Protein AF-K0R778-F1 (afdb_monomer)

InterPro domains:
  IPR005046 Protein of unknown function DUF285 [PF03382] (1-60)
  IPR005046 Protein of unknown function DUF285 [PF03382] (110-206)

Solvent-accessible surface area (backbone atoms only — not comparable to full-atom values): 11993 Å² total; per-residue (Å²): 123,83,31,88,40,51,66,45,88,78,87,91,73,90,88,88,77,72,82,92,62,44,55,26,33,31,24,55,19,75,65,69,97,59,91,39,62,64,74,44,67,88,52,55,59,71,54,49,40,36,18,47,37,75,28,62,55,83,49,70,84,68,70,49,90,82,80,49,32,38,45,48,98,58,74,59,74,77,44,65,41,70,36,72,43,58,70,59,45,24,50,50,51,26,49,28,52,74,34,42,48,89,82,25,98,66,40,53,49,30,65,59,28,34,37,61,78,24,60,34,40,40,55,67,31,36,56,43,52,36,43,34,67,61,32,69,64,29,41,71,39,58,72,59,56,65,43,54,30,74,49,23,36,29,36,27,22,25,33,25,49,17,32,47,28,57,52,70,63,72,57,50,29,73,58,21,37,39,50,59,59,27,57,44,62,21,75,51,51,80,56,79,81,81,68,52,59,90,52,36,76,66,63,88,68,57,72,78,70,78,73,83,125

Structure (mmCIF, N/CA/C/O backbone):
data_AF-K0R778-F1
#
_entry.id   AF-K0R778-F1
#
loop_
_atom_site.group_PDB
_atom_site.id
_atom_site.type_symbol
_atom_site.label_atom_id
_atom_site.label_alt_id
_atom_site.label_comp_id
_atom_site.label_asym_id
_atom_site.label_entity_id
_atom_site.label_seq_id
_atom_site.pdbx_PDB_ins_code
_atom_site.Cartn_x
_atom_site.Cartn_y
_atom_site.Cartn_z
_atom_site.occupancy
_atom_site.B_iso_or_equiv
_atom_site.auth_seq_id
_atom_site.auth_comp_id
_atom_site.auth_asym_id
_atom_site.auth_atom_id
_atom_site.pdbx_PDB_model_num
ATOM 1 N N . MET A 1 1 ? 37.722 -7.465 -10.573 1.00 46.19 1 MET A N 1
ATOM 2 C CA . MET A 1 1 ? 36.741 -8.487 -10.160 1.00 46.19 1 MET A CA 1
ATOM 3 C C . MET A 1 1 ? 35.905 -8.717 -11.396 1.00 46.19 1 MET A C 1
ATOM 5 O O . MET A 1 1 ? 35.098 -7.867 -11.734 1.00 46.19 1 MET A O 1
ATOM 9 N N . GLU A 1 2 ? 36.288 -9.720 -12.174 1.00 49.06 2 GLU A N 1
ATOM 10 C CA . GLU A 1 2 ? 35.789 -9.953 -13.530 1.00 49.06 2 GLU A CA 1
ATOM 11 C C . GLU A 1 2 ? 34.617 -10.931 -13.426 1.00 49.06 2 GLU A C 1
ATOM 13 O O . GLU A 1 2 ? 34.784 -12.019 -12.888 1.00 49.06 2 GLU A O 1
ATOM 18 N N . ALA A 1 3 ? 33.430 -10.494 -13.852 1.00 55.12 3 ALA A N 1
ATOM 19 C CA . ALA A 1 3 ? 32.187 -11.265 -13.905 1.00 55.12 3 ALA A CA 1
ATOM 20 C C . ALA A 1 3 ? 31.686 -11.844 -12.561 1.00 55.12 3 ALA A C 1
ATOM 22 O O . ALA A 1 3 ? 31.816 -13.032 -12.279 1.00 55.12 3 ALA A O 1
ATOM 23 N N . MET A 1 4 ? 31.016 -11.013 -11.747 1.00 58.12 4 MET A N 1
ATOM 24 C CA . MET A 1 4 ? 30.333 -11.479 -10.523 1.00 58.12 4 MET A CA 1
ATOM 25 C C . MET A 1 4 ? 29.262 -12.557 -10.788 1.00 58.12 4 MET A C 1
ATOM 27 O O . MET A 1 4 ? 28.999 -13.361 -9.899 1.00 58.12 4 MET A O 1
ATOM 31 N N . PHE A 1 5 ? 28.676 -12.595 -11.991 1.00 60.16 5 PHE A N 1
ATOM 32 C CA . PHE A 1 5 ? 27.695 -13.604 -12.413 1.00 60.16 5 PHE A CA 1
ATOM 33 C C . PHE A 1 5 ? 28.047 -14.258 -13.761 1.00 60.16 5 PHE A C 1
ATOM 35 O O . PHE A 1 5 ? 27.152 -14.702 -14.481 1.00 60.16 5 PHE A O 1
ATOM 42 N N . GLY A 1 6 ? 29.335 -14.318 -14.122 1.00 51.12 6 GLY A N 1
ATOM 43 C CA . GLY A 1 6 ? 29.769 -14.952 -15.372 1.00 51.12 6 GLY A CA 1
ATOM 44 C C . GLY A 1 6 ? 29.310 -16.410 -15.457 1.00 51.12 6 GLY A C 1
ATOM 45 O O . GLY A 1 6 ? 29.632 -17.206 -14.576 1.00 51.12 6 GLY A O 1
ATOM 46 N N . GLY A 1 7 ? 28.526 -16.749 -16.485 1.00 51.41 7 GLY A N 1
ATOM 47 C CA . GLY A 1 7 ? 28.000 -18.104 -16.703 1.00 51.41 7 GLY A CA 1
ATOM 48 C C . GLY A 1 7 ? 26.830 -18.536 -15.801 1.00 51.41 7 GLY A C 1
ATOM 49 O O . GLY A 1 7 ? 26.497 -19.722 -15.768 1.00 51.41 7 GLY A O 1
ATOM 50 N N . ALA A 1 8 ? 26.192 -17.624 -15.058 1.00 55.78 8 ALA A N 1
ATOM 51 C CA . ALA A 1 8 ? 25.039 -17.968 -14.221 1.00 55.78 8 ALA A CA 1
ATOM 52 C C . ALA A 1 8 ? 23.805 -18.345 -15.069 1.00 55.78 8 ALA A C 1
ATOM 54 O O . ALA A 1 8 ? 23.371 -17.584 -15.930 1.00 55.78 8 ALA A O 1
ATOM 55 N N . THR A 1 9 ? 23.210 -19.511 -14.799 1.00 47.72 9 THR A N 1
ATOM 56 C CA . THR A 1 9 ? 22.047 -20.042 -15.539 1.00 47.72 9 THR A CA 1
ATOM 57 C C . THR A 1 9 ? 20.690 -19.658 -14.936 1.00 47.72 9 THR A C 1
ATOM 59 O O .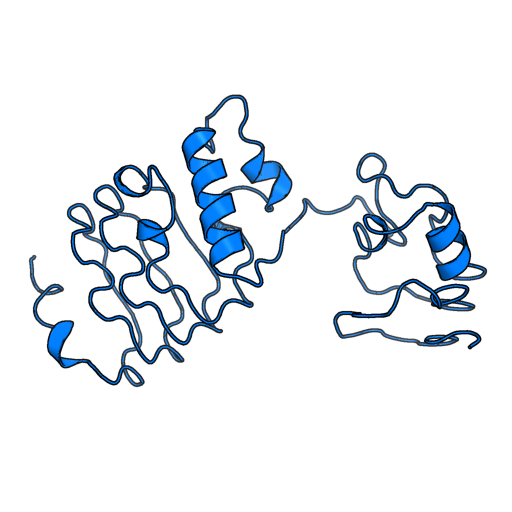 THR A 1 9 ? 19.661 -19.843 -15.584 1.00 47.72 9 THR A O 1
ATOM 62 N N . ALA A 1 10 ? 20.661 -19.122 -13.709 1.00 46.12 10 ALA A N 1
ATOM 63 C CA . ALA A 1 10 ? 19.457 -18.603 -13.061 1.00 46.12 10 ALA A CA 1
ATOM 64 C C . ALA A 1 10 ? 19.798 -17.590 -11.956 1.00 46.12 10 ALA A C 1
ATOM 66 O O . ALA A 1 10 ? 20.798 -17.728 -11.253 1.00 46.12 10 ALA A O 1
ATOM 67 N N . PHE A 1 11 ? 18.922 -16.601 -11.777 1.00 54.66 11 PHE A N 1
ATOM 68 C CA . PHE A 1 11 ? 19.013 -15.570 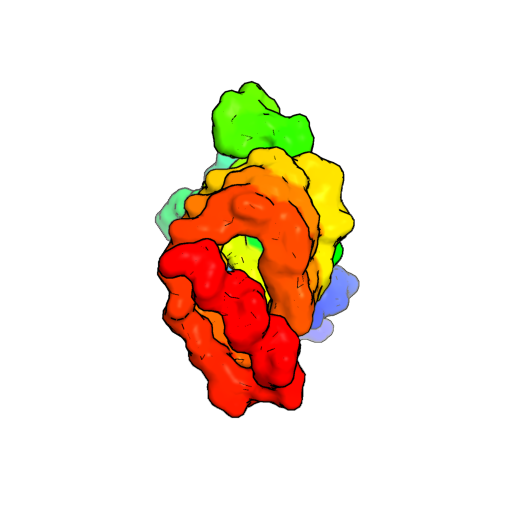-10.747 1.00 54.66 11 PHE A CA 1
ATOM 69 C C . PHE A 1 11 ? 17.690 -15.527 -9.964 1.00 54.66 11 PHE A C 1
ATOM 71 O O . PHE A 1 11 ? 16.629 -15.605 -10.584 1.00 54.66 11 PHE A O 1
ATOM 78 N N . ASN A 1 12 ? 17.713 -15.482 -8.625 1.00 50.50 12 ASN A N 1
ATOM 79 C CA . ASN A 1 12 ? 16.501 -15.673 -7.806 1.00 50.50 12 ASN A CA 1
ATOM 80 C C . ASN A 1 12 ? 16.381 -14.785 -6.547 1.00 50.50 12 ASN A C 1
ATOM 82 O O . ASN A 1 12 ? 15.528 -15.077 -5.711 1.00 50.50 12 ASN A O 1
ATOM 86 N N . GLN A 1 13 ? 17.165 -13.705 -6.393 1.00 39.91 13 GLN A N 1
ATOM 87 C CA . GLN A 1 13 ? 17.062 -12.785 -5.236 1.00 39.91 13 GLN A CA 1
ATOM 88 C C . GLN A 1 13 ? 17.362 -11.316 -5.595 1.00 39.91 13 GLN A C 1
ATOM 90 O O . GLN A 1 13 ? 17.997 -11.081 -6.603 1.00 39.91 13 GLN A O 1
ATOM 95 N N . PRO A 1 14 ? 16.953 -10.294 -4.818 1.00 43.81 14 PRO A N 1
ATOM 96 C CA . PRO A 1 14 ? 17.284 -8.891 -5.111 1.00 43.81 14 PRO A CA 1
ATOM 97 C C . PRO A 1 14 ? 18.791 -8.586 -4.989 1.00 43.81 14 PRO A C 1
ATOM 99 O O . PRO A 1 14 ? 19.430 -9.007 -4.026 1.00 43.81 14 PRO A O 1
ATOM 102 N N . ILE A 1 15 ? 19.357 -7.806 -5.919 1.00 54.25 15 ILE A N 1
ATOM 103 C CA . ILE A 1 15 ? 20.774 -7.391 -5.906 1.00 54.25 15 ILE A CA 1
ATOM 104 C C . ILE A 1 15 ? 20.929 -6.049 -5.183 1.00 54.25 15 ILE A C 1
ATOM 106 O O . ILE A 1 15 ? 20.436 -5.033 -5.659 1.00 54.25 15 ILE A O 1
ATOM 110 N N . SER A 1 16 ? 21.678 -6.021 -4.079 1.00 46.88 16 SER A N 1
ATOM 111 C CA . SER A 1 16 ? 22.183 -4.788 -3.453 1.00 46.88 16 SER A CA 1
ATOM 112 C C . SER A 1 16 ? 23.707 -4.786 -3.553 1.00 46.88 16 SER A C 1
ATOM 114 O O . SER A 1 16 ? 24.366 -5.479 -2.779 1.00 46.88 16 SER A O 1
ATOM 116 N N . ILE A 1 17 ? 24.281 -4.067 -4.525 1.00 57.00 17 ILE A N 1
ATOM 117 C CA . ILE A 1 17 ? 25.731 -4.072 -4.796 1.00 57.00 17 ILE A CA 1
ATOM 118 C C . ILE A 1 17 ? 26.265 -2.640 -4.987 1.00 57.00 17 ILE A C 1
ATOM 120 O O . ILE A 1 17 ? 25.568 -1.759 -5.479 1.00 57.00 17 ILE A O 1
ATOM 124 N N . ASP A 1 18 ? 27.519 -2.433 -4.573 1.00 50.41 18 ASP A N 1
ATOM 125 C CA . ASP A 1 18 ? 28.335 -1.219 -4.719 1.00 50.41 18 ASP A CA 1
ATOM 126 C C . ASP A 1 18 ? 28.611 -0.872 -6.199 1.00 50.41 18 ASP A C 1
ATOM 128 O O . ASP A 1 18 ? 29.160 -1.673 -6.964 1.00 50.41 18 ASP A O 1
ATOM 132 N N . THR A 1 19 ? 28.240 0.344 -6.604 1.00 52.91 19 THR A N 1
ATOM 133 C CA . THR A 1 19 ? 28.202 0.814 -7.998 1.00 52.91 19 THR A CA 1
ATOM 134 C C . THR A 1 19 ? 29.575 1.023 -8.641 1.00 52.91 19 THR A C 1
ATOM 136 O O . THR A 1 19 ? 29.665 1.153 -9.863 1.00 52.91 19 THR A O 1
ATOM 139 N N . ALA A 1 20 ? 30.661 1.038 -7.861 1.00 52.38 20 ALA A N 1
ATOM 140 C CA . ALA A 1 20 ? 32.018 1.276 -8.366 1.00 52.38 20 ALA A CA 1
ATOM 141 C C . ALA A 1 20 ? 32.665 0.053 -9.054 1.00 52.38 20 ALA A C 1
ATOM 143 O O . ALA A 1 20 ? 33.735 0.181 -9.653 1.00 52.38 20 ALA A O 1
ATOM 144 N N . LYS A 1 21 ? 32.053 -1.139 -8.972 1.00 58.44 21 LYS A N 1
ATOM 145 C CA . LYS A 1 21 ? 32.652 -2.419 -9.419 1.00 58.44 21 LYS A CA 1
ATOM 146 C C . LYS A 1 21 ? 31.794 -3.221 -10.408 1.00 58.44 21 LYS A C 1
ATOM 148 O O . LYS A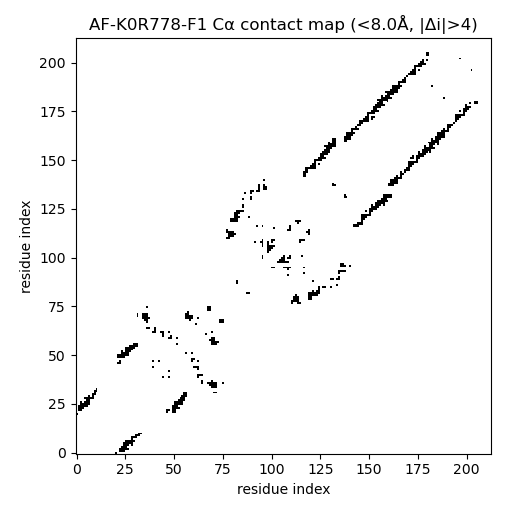 1 21 ? 32.063 -4.395 -10.626 1.00 58.44 21 LYS A O 1
ATOM 153 N N . MET A 1 22 ? 30.780 -2.604 -11.011 1.00 64.00 22 MET A N 1
ATOM 154 C CA . MET A 1 22 ? 29.742 -3.310 -11.779 1.00 64.00 22 MET A CA 1
ATOM 155 C C . MET A 1 22 ? 30.063 -3.560 -13.266 1.00 64.00 22 MET A C 1
ATOM 157 O O . MET A 1 22 ? 29.233 -4.105 -13.989 1.00 64.00 22 MET A O 1
ATOM 161 N N . SER A 1 23 ? 31.244 -3.184 -13.762 1.00 70.56 23 SER A N 1
ATOM 162 C CA . SER A 1 23 ? 31.635 -3.521 -15.138 1.00 70.56 23 SER A CA 1
ATOM 163 C C . SER A 1 23 ? 31.645 -5.043 -15.340 1.00 70.56 23 SER A C 1
ATOM 165 O O . SER A 1 23 ? 32.182 -5.768 -14.504 1.00 70.56 23 SER A O 1
ATOM 167 N N . TYR A 1 24 ? 31.093 -5.520 -16.460 1.00 72.12 24 TYR A N 1
ATOM 168 C CA . TYR A 1 24 ? 31.044 -6.936 -16.857 1.00 72.12 24 TYR A CA 1
ATOM 169 C C . TYR A 1 24 ? 30.238 -7.850 -15.920 1.00 72.12 24 TYR A C 1
ATOM 171 O O . TYR A 1 24 ? 30.474 -9.054 -15.867 1.00 72.12 24 TYR A O 1
ATOM 179 N N . MET A 1 25 ? 29.287 -7.291 -15.169 1.00 74.50 25 MET A N 1
ATOM 180 C CA . MET A 1 25 ? 28.463 -8.014 -14.195 1.00 74.50 25 MET A CA 1
ATOM 181 C C . MET A 1 25 ? 27.785 -9.278 -14.755 1.00 74.50 25 MET A C 1
ATOM 183 O O . MET A 1 25 ? 27.773 -10.297 -14.066 1.00 74.50 25 MET A O 1
ATOM 187 N N . PHE A 1 26 ? 27.288 -9.223 -15.993 1.00 74.31 26 PHE A N 1
ATOM 188 C CA . PHE A 1 26 ? 26.567 -10.296 -16.692 1.00 74.31 26 PHE A CA 1
ATOM 189 C C . PHE A 1 26 ? 27.312 -10.804 -17.935 1.00 74.31 26 PHE A C 1
ATOM 191 O O . PHE A 1 26 ? 26.687 -11.240 -18.901 1.00 74.31 26 PHE A O 1
ATOM 198 N N . TYR A 1 27 ? 28.640 -10.698 -17.943 1.00 75.19 27 TYR A N 1
ATOM 199 C CA . TYR A 1 27 ? 29.467 -11.177 -19.048 1.00 75.19 27 TYR A CA 1
ATOM 200 C C . TYR A 1 27 ? 29.181 -12.656 -19.356 1.00 75.19 27 TYR A C 1
ATOM 202 O O . TYR A 1 27 ? 29.146 -13.472 -18.434 1.00 75.19 27 TYR A O 1
ATOM 210 N N . ASP A 1 28 ? 28.945 -12.985 -20.630 1.00 73.31 28 ASP A N 1
ATOM 211 C CA . ASP A 1 28 ? 28.632 -14.341 -21.120 1.00 73.31 28 ASP A CA 1
ATOM 212 C C . ASP A 1 28 ? 27.333 -14.964 -20.553 1.00 73.31 28 ASP A C 1
ATOM 214 O O . ASP A 1 28 ? 27.088 -16.168 -20.643 1.00 73.31 28 ASP A O 1
ATOM 218 N N . ALA A 1 29 ? 26.450 -14.158 -19.951 1.00 73.44 29 ALA A N 1
ATOM 219 C CA . ALA A 1 29 ? 25.134 -14.634 -19.533 1.00 73.44 29 ALA A CA 1
ATOM 220 C C . ALA A 1 29 ? 24.283 -14.989 -20.765 1.00 73.44 29 ALA A C 1
ATOM 222 O O . ALA A 1 29 ? 24.009 -14.132 -21.609 1.00 73.44 29 ALA A O 1
ATOM 223 N N . THR A 1 30 ? 23.839 -16.244 -20.857 1.00 72.00 30 THR A N 1
ATOM 224 C CA . THR A 1 30 ? 23.152 -16.790 -22.043 1.00 72.00 30 THR A CA 1
ATOM 225 C C . THR A 1 30 ? 21.624 -16.731 -21.970 1.00 72.00 30 THR A C 1
ATOM 227 O O . THR A 1 30 ? 20.963 -16.913 -22.991 1.00 72.00 30 THR A O 1
ATOM 230 N N . ALA A 1 31 ? 21.048 -16.448 -20.797 1.00 65.69 31 ALA A N 1
ATOM 231 C CA . ALA A 1 31 ? 19.607 -16.307 -20.608 1.00 65.69 31 ALA A CA 1
ATOM 232 C C . ALA A 1 31 ? 19.273 -15.343 -19.459 1.00 65.69 31 ALA A C 1
ATOM 234 O O . ALA A 1 31 ? 19.959 -15.312 -18.438 1.00 65.69 31 ALA A O 1
ATOM 235 N N . PHE A 1 32 ? 18.174 -14.600 -19.611 1.00 63.84 32 PHE A N 1
ATOM 236 C CA . PHE A 1 32 ? 17.610 -13.724 -18.586 1.00 63.84 32 PHE A CA 1
ATOM 237 C C . PHE A 1 32 ? 16.143 -14.102 -18.380 1.00 63.84 32 PHE A C 1
ATOM 239 O O . PHE A 1 32 ? 15.297 -13.821 -19.221 1.00 63.84 32 PHE A O 1
ATOM 246 N N . ASN A 1 33 ? 15.847 -14.759 -17.258 1.00 58.56 33 ASN A N 1
ATOM 247 C CA . ASN A 1 33 ? 14.497 -15.235 -16.929 1.00 58.56 33 ASN A CA 1
ATOM 248 C C . ASN A 1 33 ? 13.787 -14.318 -15.915 1.00 58.56 33 ASN A C 1
ATOM 250 O O . ASN A 1 33 ? 12.870 -14.754 -15.223 1.00 58.56 33 ASN A O 1
ATOM 254 N N . GLN A 1 34 ? 14.247 -13.071 -15.784 1.00 55.88 34 GLN A N 1
ATOM 255 C CA . GLN A 1 34 ? 13.675 -12.064 -14.893 1.00 55.88 34 GLN A CA 1
ATOM 256 C C . GLN A 1 34 ? 13.346 -10.780 -15.650 1.00 55.88 34 GLN A C 1
ATOM 258 O O . GLN A 1 34 ? 13.976 -10.460 -16.657 1.00 55.88 34 GLN A O 1
ATOM 263 N N . ASP A 1 35 ? 12.375 -10.042 -15.118 1.00 59.53 35 ASP A N 1
ATOM 264 C CA . ASP A 1 35 ? 12.074 -8.681 -15.539 1.00 59.53 35 ASP A CA 1
ATOM 265 C C . ASP A 1 35 ? 13.176 -7.730 -15.034 1.00 59.53 35 ASP A C 1
ATOM 267 O O . ASP A 1 35 ? 13.394 -7.598 -13.828 1.00 59.53 35 ASP A O 1
ATOM 271 N N . LEU A 1 36 ? 13.889 -7.092 -15.968 1.00 64.12 36 LEU A N 1
ATOM 272 C CA . LEU A 1 36 ? 14.959 -6.128 -15.692 1.00 64.12 36 LEU A CA 1
ATOM 273 C C . LEU A 1 36 ? 14.609 -4.704 -16.152 1.00 64.12 36 LEU A C 1
ATOM 275 O O . LEU A 1 36 ? 15.507 -3.866 -16.251 1.00 64.12 36 LEU A O 1
ATOM 279 N N . CYS A 1 37 ? 13.333 -4.403 -16.416 1.00 64.56 37 CYS A N 1
ATOM 280 C CA . CYS A 1 37 ? 12.896 -3.164 -17.070 1.00 64.56 37 CYS A CA 1
ATOM 281 C C . CYS A 1 37 ? 13.323 -1.865 -16.369 1.00 64.56 37 CYS A C 1
ATOM 283 O O . CYS A 1 37 ? 13.416 -0.842 -17.038 1.00 64.56 37 CYS A O 1
ATOM 285 N N . HIS A 1 38 ? 13.612 -1.922 -15.064 1.00 58.59 38 HIS A N 1
ATOM 286 C CA . HIS A 1 38 ? 14.030 -0.777 -14.238 1.00 58.59 38 HIS A CA 1
ATOM 287 C C . HIS A 1 38 ? 15.347 -1.004 -13.496 1.00 58.59 38 HIS A C 1
ATOM 289 O O . HIS A 1 38 ? 15.778 -0.168 -12.701 1.00 58.59 38 HIS A O 1
ATOM 295 N N . PHE A 1 39 ? 16.027 -2.126 -13.764 1.00 64.62 39 PHE A N 1
ATOM 296 C CA . PHE A 1 39 ? 17.342 -2.405 -13.183 1.00 64.62 39 PHE A CA 1
ATOM 297 C C . PHE A 1 39 ? 18.340 -1.283 -13.515 1.00 64.62 39 PHE A C 1
ATOM 299 O O . PHE A 1 39 ? 19.212 -0.961 -12.716 1.00 64.62 39 PHE A O 1
ATOM 306 N N . GLY A 1 40 ? 18.170 -0.662 -14.682 1.00 59.56 40 GLY A N 1
ATOM 307 C CA . GLY A 1 40 ? 19.007 0.398 -15.220 1.00 59.56 40 GLY A CA 1
ATOM 308 C C . GLY A 1 40 ? 18.830 1.798 -14.713 1.00 59.56 40 GLY A C 1
ATOM 309 O O . GLY A 1 40 ? 19.756 2.590 -14.865 1.00 59.56 40 GLY A O 1
ATOM 310 N N . ASP A 1 41 ? 17.668 2.107 -14.151 1.00 63.53 41 ASP A N 1
ATOM 311 C CA . ASP A 1 41 ? 17.215 3.491 -13.975 1.00 63.53 41 ASP A CA 1
ATOM 312 C C . ASP A 1 41 ? 18.124 4.275 -13.013 1.00 63.53 41 ASP A C 1
ATOM 314 O O . ASP A 1 41 ? 18.221 5.498 -13.071 1.00 63.53 41 ASP A O 1
ATOM 318 N N . ASN A 1 42 ? 18.859 3.554 -12.166 1.00 60.50 42 ASN A N 1
ATOM 319 C CA . ASN A 1 42 ? 19.808 4.108 -11.205 1.00 60.50 42 ASN A CA 1
ATOM 320 C C . ASN A 1 42 ? 21.245 4.233 -11.749 1.00 60.50 42 ASN A C 1
ATOM 322 O O . ASN A 1 42 ? 22.156 4.610 -11.008 1.00 60.50 42 ASN A O 1
ATOM 326 N N . PHE A 1 43 ? 21.483 3.904 -13.021 1.00 67.56 43 PHE A N 1
ATOM 327 C CA . PHE A 1 43 ? 22.814 3.820 -13.618 1.00 67.56 43 PHE A CA 1
ATOM 328 C C . PHE A 1 43 ? 22.930 4.650 -14.897 1.00 67.56 43 PHE A C 1
ATOM 330 O O . PHE A 1 43 ? 21.986 4.825 -15.660 1.00 67.56 43 PHE A O 1
ATOM 337 N N . SER A 1 44 ? 24.143 5.133 -15.185 1.00 70.06 44 SER A N 1
ATOM 338 C CA . SER A 1 44 ? 24.408 5.762 -16.481 1.00 70.06 44 SER A CA 1
ATOM 339 C C . SER A 1 44 ? 24.342 4.727 -17.611 1.00 70.06 44 SER A C 1
ATOM 341 O O . SER A 1 44 ? 24.746 3.577 -17.421 1.00 70.06 44 SER A O 1
ATOM 343 N N . GLN A 1 45 ? 23.938 5.156 -18.812 1.00 68.75 45 GLN A N 1
ATOM 344 C CA . GLN A 1 45 ? 23.941 4.322 -20.025 1.00 68.75 45 GLN A CA 1
ATOM 345 C C . GLN A 1 45 ? 25.274 3.585 -20.203 1.00 68.75 45 GLN A C 1
ATOM 347 O O . GLN A 1 45 ? 25.305 2.376 -20.402 1.00 68.75 45 GLN A O 1
ATOM 352 N N . LYS A 1 46 ? 26.390 4.306 -20.034 1.00 73.38 46 LYS A N 1
ATOM 353 C CA . LYS A 1 46 ? 27.744 3.755 -20.139 1.00 73.38 46 LYS A CA 1
ATOM 354 C C . LYS A 1 46 ? 28.005 2.642 -19.121 1.00 73.38 46 LYS A C 1
ATOM 356 O O . LYS A 1 46 ? 28.629 1.641 -19.462 1.00 73.38 46 LYS A O 1
ATOM 361 N N . THR A 1 47 ? 27.555 2.820 -17.880 1.00 73.44 47 THR A N 1
ATOM 362 C CA . THR A 1 47 ? 27.720 1.821 -16.815 1.00 73.44 47 THR A CA 1
ATOM 363 C C . THR A 1 47 ? 26.980 0.537 -17.172 1.00 73.44 47 THR A C 1
ATOM 365 O O . THR A 1 47 ? 27.540 -0.549 -17.064 1.00 73.44 47 THR A O 1
ATOM 368 N N . VAL A 1 48 ? 25.752 0.660 -17.663 1.00 71.62 48 VAL A N 1
ATOM 369 C CA . VAL A 1 48 ? 24.917 -0.490 -18.018 1.00 71.62 48 VAL A CA 1
ATOM 370 C C . VAL A 1 48 ? 25.469 -1.219 -19.231 1.00 71.62 48 VAL A C 1
ATOM 372 O O . VAL A 1 48 ? 25.571 -2.444 -19.207 1.00 71.62 48 VAL A O 1
ATOM 375 N N . THR A 1 49 ? 25.870 -0.496 -20.278 1.00 73.69 49 THR A N 1
ATOM 376 C CA . THR A 1 49 ? 26.477 -1.120 -21.459 1.00 73.69 49 THR A CA 1
ATOM 377 C C . THR A 1 49 ? 27.674 -1.991 -21.066 1.00 73.69 49 THR A C 1
ATOM 379 O O . THR A 1 49 ? 27.861 -3.069 -21.626 1.00 73.69 49 THR A O 1
ATOM 382 N N . LEU A 1 50 ? 28.451 -1.566 -20.063 1.00 76.50 50 LEU A N 1
ATOM 383 C CA . LEU A 1 50 ? 29.552 -2.357 -19.517 1.00 76.50 50 LEU A CA 1
ATOM 384 C C . LEU A 1 50 ? 29.082 -3.533 -18.651 1.00 76.50 50 LEU A C 1
ATOM 386 O O . LEU A 1 50 ? 29.703 -4.588 -18.714 1.00 76.50 50 LEU A O 1
ATOM 390 N N . MET A 1 51 ? 28.012 -3.398 -17.860 1.00 77.56 51 MET A N 1
ATOM 391 C CA . MET A 1 51 ? 27.452 -4.500 -17.058 1.00 77.56 51 MET A CA 1
ATOM 392 C C . MET A 1 51 ? 27.032 -5.698 -17.922 1.00 77.56 51 MET A C 1
ATOM 394 O O . MET A 1 51 ? 27.271 -6.836 -17.530 1.00 77.56 51 MET A O 1
ATOM 398 N N . PHE A 1 52 ? 26.433 -5.445 -19.090 1.00 75.31 52 PHE A N 1
ATOM 399 C CA . PHE A 1 52 ? 25.855 -6.463 -19.985 1.00 75.31 52 PHE A CA 1
ATOM 400 C C . PHE A 1 52 ? 26.711 -6.761 -21.223 1.00 75.31 52 PHE A C 1
ATOM 402 O O . PHE A 1 52 ? 26.221 -7.363 -22.191 1.00 75.31 52 PHE A O 1
ATOM 409 N N . TYR A 1 53 ? 27.970 -6.322 -21.221 1.00 77.19 53 TYR A N 1
ATOM 410 C CA . TYR A 1 53 ? 28.905 -6.585 -22.308 1.00 77.19 53 TYR A CA 1
ATOM 411 C C . TYR A 1 53 ? 28.969 -8.093 -22.595 1.00 77.19 53 TYR A C 1
ATOM 413 O O . TYR A 1 53 ? 29.081 -8.886 -21.668 1.00 77.19 53 TYR A O 1
ATOM 421 N N . ASP A 1 54 ? 28.851 -8.474 -23.870 1.00 78.88 54 ASP A N 1
ATOM 422 C CA . ASP A 1 54 ? 28.881 -9.876 -24.327 1.00 78.88 54 ASP A CA 1
ATOM 423 C C . ASP A 1 54 ? 27.837 -10.824 -23.690 1.00 78.88 54 ASP A C 1
ATOM 425 O O . ASP A 1 54 ? 28.035 -12.027 -23.604 1.00 78.88 54 ASP A O 1
ATOM 429 N N . SER A 1 55 ? 26.700 -10.292 -23.229 1.00 78.19 55 SER A N 1
ATOM 430 C CA . SER A 1 55 ? 25.552 -11.102 -22.787 1.00 78.19 55 SER A CA 1
ATOM 431 C C . SER A 1 55 ? 24.535 -11.345 -23.912 1.00 78.19 55 SER A C 1
ATOM 433 O O . SER A 1 55 ? 24.474 -10.582 -24.886 1.00 78.19 55 SER A O 1
ATOM 435 N N . ALA A 1 56 ? 23.656 -12.335 -23.737 1.00 74.94 56 ALA A N 1
ATOM 436 C CA . ALA A 1 56 ? 22.510 -12.624 -24.606 1.00 74.94 56 ALA A CA 1
ATOM 437 C C . ALA A 1 56 ? 21.348 -11.612 -24.477 1.00 74.94 56 ALA A C 1
ATOM 439 O O . ALA A 1 56 ? 20.262 -11.839 -25.004 1.00 74.94 56 ALA A O 1
ATOM 440 N N . CYS A 1 57 ? 21.551 -10.490 -23.779 1.00 70.62 57 CYS A N 1
ATOM 441 C CA . CYS A 1 57 ? 20.547 -9.443 -23.641 1.00 70.62 57 CYS A CA 1
ATOM 442 C C . CYS A 1 57 ? 20.246 -8.777 -24.994 1.00 70.62 57 CYS A C 1
ATOM 444 O O . CYS A 1 57 ? 21.129 -8.187 -25.620 1.00 70.62 57 CYS A O 1
ATOM 446 N N . SER A 1 58 ? 18.987 -8.836 -25.427 1.00 65.50 58 SER A N 1
ATOM 447 C CA . SER A 1 58 ? 18.558 -8.391 -26.760 1.00 65.50 58 SER A CA 1
ATOM 448 C C . SER A 1 58 ? 18.625 -6.872 -26.972 1.00 65.50 58 SER A C 1
ATOM 450 O O . SER A 1 58 ? 18.780 -6.427 -28.106 1.00 65.50 58 SER A O 1
ATOM 452 N N . ASN A 1 59 ? 18.518 -6.067 -25.907 1.00 62.56 59 ASN A N 1
ATOM 453 C CA . ASN A 1 59 ? 18.532 -4.603 -25.979 1.00 62.56 59 ASN A CA 1
ATOM 454 C C . ASN A 1 59 ? 19.515 -4.012 -24.955 1.00 62.56 59 ASN A C 1
ATOM 456 O O . ASN A 1 59 ? 19.276 -4.084 -23.753 1.00 62.56 59 ASN A O 1
ATOM 460 N N . LYS A 1 60 ? 20.629 -3.448 -25.446 1.00 63.28 60 LYS A N 1
ATOM 461 C CA . LYS A 1 60 ? 21.768 -2.951 -24.641 1.00 63.28 60 LYS A CA 1
ATOM 462 C C . LYS A 1 60 ? 21.928 -1.424 -24.678 1.00 63.28 60 LYS A C 1
ATOM 464 O O . LYS A 1 60 ? 22.851 -0.892 -24.059 1.00 63.28 60 LYS A O 1
ATOM 469 N N . ASN A 1 61 ? 21.079 -0.728 -25.441 1.00 52.66 61 ASN A N 1
ATOM 470 C CA . ASN A 1 61 ? 21.397 0.609 -25.943 1.00 52.66 61 ASN A CA 1
ATOM 471 C C . ASN A 1 61 ? 20.593 1.756 -25.316 1.00 52.66 61 ASN A C 1
ATOM 473 O O . ASN A 1 61 ? 21.006 2.893 -25.508 1.00 52.66 61 ASN A O 1
ATOM 477 N N . GLU A 1 62 ? 19.521 1.536 -24.545 1.00 53.12 62 GLU A N 1
ATOM 478 C CA . GLU A 1 62 ? 18.711 2.664 -24.037 1.00 53.12 62 GLU A CA 1
ATOM 479 C C . GLU A 1 62 ? 18.175 2.497 -22.608 1.00 53.12 62 GLU A C 1
ATOM 481 O O . GLU A 1 62 ? 17.165 1.827 -22.447 1.00 53.12 62 GLU A O 1
ATOM 486 N N . PRO A 1 63 ? 18.740 3.162 -21.579 1.00 49.94 63 PRO A N 1
ATOM 487 C CA . PRO A 1 63 ? 18.243 3.178 -20.186 1.00 49.94 63 PRO A CA 1
ATOM 488 C C . PRO A 1 63 ? 16.938 3.927 -19.949 1.00 49.94 63 PRO A C 1
ATOM 490 O O . PRO A 1 63 ? 16.683 4.355 -18.831 1.00 49.94 63 PRO A O 1
ATOM 493 N N . SER A 1 64 ? 16.122 4.132 -20.982 1.00 45.56 64 SER A N 1
ATOM 494 C CA . SER A 1 64 ? 14.907 4.926 -20.847 1.00 45.56 64 SER A CA 1
ATOM 495 C C . SER A 1 64 ? 13.660 4.050 -20.747 1.00 45.56 64 SER A C 1
ATOM 497 O O . SER A 1 64 ? 13.456 3.118 -21.524 1.00 45.56 64 SER A O 1
ATOM 499 N N . SER A 1 65 ? 12.789 4.415 -19.810 1.00 45.53 65 SER A N 1
ATOM 500 C CA . SER A 1 65 ? 11.493 3.796 -19.518 1.00 45.53 65 SER A CA 1
ATOM 501 C C . SER A 1 65 ? 10.417 4.013 -20.598 1.00 45.53 65 SER A C 1
ATOM 503 O O . SER A 1 65 ? 9.274 3.606 -20.407 1.00 45.53 65 SER A O 1
ATOM 505 N N . ALA A 1 66 ? 10.746 4.641 -21.734 1.00 42.59 66 ALA A N 1
ATOM 506 C CA . ALA A 1 66 ? 9.773 5.040 -22.756 1.00 42.59 66 ALA A CA 1
ATOM 507 C C . ALA A 1 66 ? 9.683 4.091 -23.971 1.00 42.59 66 ALA A C 1
ATOM 509 O O . ALA A 1 66 ? 8.669 4.101 -24.667 1.00 42.59 66 ALA A O 1
ATOM 510 N N . SER A 1 67 ? 10.701 3.262 -24.230 1.00 40.66 67 SER A N 1
ATOM 511 C CA . SER A 1 67 ? 10.855 2.565 -25.527 1.00 40.66 67 SER A CA 1
ATOM 512 C C . SER A 1 67 ? 10.750 1.035 -25.456 1.00 40.66 67 SER A C 1
ATOM 514 O O . SER A 1 67 ? 10.986 0.346 -26.448 1.00 40.66 67 SER A O 1
ATOM 516 N N . GLY A 1 68 ? 10.371 0.480 -24.305 1.00 41.56 68 GLY A N 1
ATOM 517 C CA . GLY A 1 68 ? 10.289 -0.965 -24.103 1.00 41.56 68 GLY A CA 1
ATOM 518 C C . GLY A 1 68 ? 11.558 -1.576 -23.490 1.00 41.56 68 GLY A C 1
ATOM 519 O O . GLY A 1 68 ? 12.551 -0.891 -23.263 1.00 41.56 68 GLY A O 1
ATOM 520 N N . PRO A 1 69 ? 11.501 -2.862 -23.125 1.00 46.00 69 PRO A N 1
ATOM 521 C CA . PRO A 1 69 ? 12.226 -3.338 -21.955 1.00 46.00 69 PRO A CA 1
ATOM 522 C C . PRO A 1 69 ? 13.662 -3.795 -22.179 1.00 46.00 69 PRO A C 1
ATOM 524 O O . PRO A 1 69 ? 14.065 -4.252 -23.250 1.00 46.00 69 PRO A O 1
ATOM 527 N N . TRP A 1 70 ? 14.415 -3.722 -21.087 1.00 59.59 70 TRP A N 1
ATOM 528 C CA . TRP A 1 70 ? 15.767 -4.241 -20.944 1.00 59.59 70 TRP A CA 1
ATOM 529 C C . TRP A 1 70 ? 15.776 -5.754 -20.813 1.00 59.59 70 TRP A C 1
ATOM 531 O O . TRP A 1 70 ? 15.148 -6.309 -19.917 1.00 59.59 70 TRP A O 1
ATOM 541 N N . CYS A 1 71 ? 16.490 -6.415 -21.723 1.00 55.81 71 CYS A N 1
ATOM 542 C CA . CYS A 1 71 ? 16.608 -7.873 -21.807 1.00 55.81 71 CYS A CA 1
ATOM 543 C C . CYS A 1 71 ? 15.280 -8.665 -21.810 1.00 55.81 71 CYS A C 1
ATOM 545 O O . CYS A 1 71 ? 15.327 -9.878 -21.626 1.00 55.81 71 CYS A O 1
ATOM 547 N N . ALA A 1 72 ? 14.119 -8.036 -22.047 1.00 51.16 72 ALA A N 1
ATOM 548 C CA . ALA A 1 72 ? 12.837 -8.736 -22.124 1.00 51.16 72 ALA A CA 1
ATOM 549 C C . ALA A 1 72 ? 12.333 -8.861 -23.569 1.00 51.16 72 ALA A C 1
ATOM 551 O O . ALA A 1 72 ? 12.625 -8.045 -24.442 1.00 51.16 72 ALA A O 1
ATOM 552 N N . VAL A 1 73 ? 11.575 -9.929 -23.814 1.00 49.69 73 VAL A N 1
ATOM 553 C CA . VAL A 1 73 ? 11.122 -10.361 -25.146 1.00 49.69 73 VAL A CA 1
ATOM 554 C C . VAL A 1 73 ? 9.784 -9.695 -25.551 1.00 49.69 73 VAL A C 1
ATOM 556 O O . VAL A 1 73 ? 9.338 -9.846 -26.684 1.00 49.69 73 VAL A O 1
ATOM 559 N N . THR A 1 74 ? 9.147 -8.921 -24.656 1.00 53.69 74 THR A N 1
ATOM 560 C CA . THR A 1 74 ? 7.837 -8.240 -24.832 1.00 53.69 74 THR A CA 1
ATOM 561 C C . THR A 1 74 ? 7.745 -6.966 -23.989 1.00 53.69 74 THR A C 1
ATOM 563 O O . THR A 1 74 ? 8.409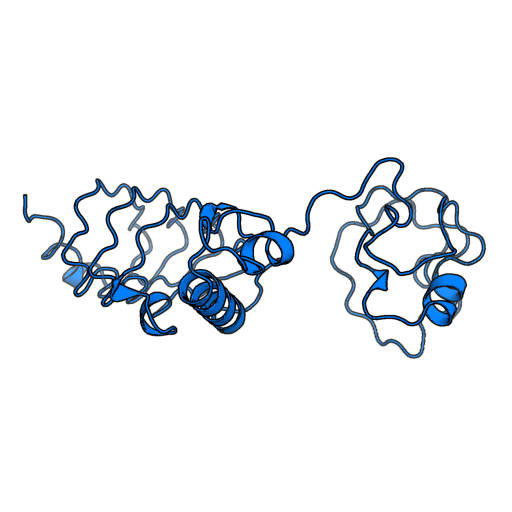 -6.929 -22.969 1.00 53.69 74 THR A O 1
ATOM 566 N N . THR A 1 75 ? 6.894 -5.988 -24.351 1.00 52.22 75 THR A N 1
ATOM 567 C CA . THR A 1 75 ? 6.643 -4.688 -23.667 1.00 52.22 75 THR A CA 1
ATOM 568 C C . THR A 1 75 ? 6.644 -4.737 -22.130 1.00 52.22 75 THR A C 1
ATOM 570 O O . THR A 1 75 ? 6.004 -5.610 -21.550 1.00 52.22 75 THR A O 1
ATOM 573 N N . CYS A 1 76 ? 7.310 -3.764 -21.490 1.00 51.47 76 CYS A N 1
ATOM 574 C CA . CYS A 1 76 ? 7.425 -3.627 -20.032 1.00 51.47 76 CYS A CA 1
ATOM 575 C C . CYS A 1 76 ? 6.037 -3.568 -19.351 1.00 51.47 76 CYS A C 1
ATOM 577 O O . CYS A 1 76 ? 5.209 -2.752 -19.771 1.00 51.47 76 CYS A O 1
ATOM 579 N N . PRO A 1 77 ? 5.751 -4.405 -18.334 1.00 53.38 77 PRO A N 1
ATOM 580 C CA . PRO A 1 77 ? 4.531 -4.276 -17.544 1.00 53.38 77 PRO A CA 1
ATOM 581 C C . PRO A 1 77 ? 4.543 -2.960 -16.741 1.00 53.38 77 PRO A C 1
ATOM 583 O O . PRO A 1 77 ? 5.610 -2.500 -16.340 1.00 53.38 77 PRO A O 1
ATOM 586 N N . PRO A 1 78 ? 3.380 -2.332 -16.484 1.00 52.06 78 PRO A N 1
ATOM 587 C CA . PRO A 1 78 ? 3.319 -1.092 -15.713 1.00 52.06 78 PRO A CA 1
ATOM 588 C C . PRO A 1 78 ? 3.970 -1.269 -14.332 1.00 52.06 78 PRO A C 1
ATOM 590 O O . PRO A 1 78 ? 3.648 -2.208 -13.603 1.00 52.06 78 PRO A O 1
ATOM 593 N N . GLN A 1 79 ? 4.888 -0.354 -14.008 1.00 54.75 79 GLN A N 1
ATOM 594 C CA . GLN A 1 79 ? 5.681 -0.262 -12.777 1.00 54.75 79 GLN A CA 1
ATOM 595 C C . GLN A 1 79 ? 4.882 -0.634 -11.521 1.00 54.75 79 GLN A C 1
ATOM 597 O O . GLN A 1 79 ? 4.088 0.168 -11.044 1.00 54.75 79 GLN A O 1
ATOM 602 N N . ARG A 1 80 ? 5.106 -1.811 -10.928 1.00 62.97 80 ARG A N 1
ATOM 603 C CA . ARG A 1 80 ? 4.662 -2.077 -9.550 1.00 62.97 80 ARG A CA 1
ATOM 604 C C . ARG A 1 80 ? 5.767 -1.652 -8.599 1.00 62.97 80 ARG A C 1
ATOM 606 O O . ARG A 1 80 ? 6.676 -2.423 -8.303 1.00 62.97 80 ARG A O 1
ATOM 613 N N . HIS A 1 81 ? 5.697 -0.403 -8.153 1.00 79.44 81 HIS A N 1
ATOM 614 C CA . HIS A 1 81 ? 6.564 0.087 -7.091 1.00 79.44 81 HIS A CA 1
ATOM 615 C C . HIS A 1 81 ? 6.372 -0.772 -5.833 1.00 79.44 81 HIS A C 1
ATOM 617 O O . HIS A 1 81 ? 5.256 -0.899 -5.326 1.00 79.44 81 HIS A O 1
ATOM 623 N N . MET A 1 82 ? 7.462 -1.370 -5.353 1.00 85.12 82 MET A N 1
ATOM 624 C CA . MET A 1 82 ? 7.459 -2.200 -4.152 1.00 85.12 82 MET A CA 1
ATOM 625 C C . MET A 1 82 ? 7.779 -1.348 -2.928 1.00 85.12 82 MET A C 1
ATOM 627 O O . MET A 1 82 ? 8.930 -0.953 -2.729 1.00 85.12 82 MET A O 1
ATOM 631 N N . PHE A 1 83 ? 6.789 -1.135 -2.068 1.00 88.62 83 PHE A N 1
ATOM 632 C CA . PHE A 1 83 ? 6.980 -0.393 -0.831 1.00 88.62 83 PHE A CA 1
ATOM 633 C C . PHE A 1 83 ? 7.784 -1.224 0.167 1.00 88.62 83 PHE A C 1
ATOM 635 O O . PHE A 1 83 ? 7.399 -2.334 0.546 1.00 88.62 83 PHE A O 1
ATOM 642 N N . THR A 1 84 ? 8.907 -0.675 0.628 1.00 88.88 84 THR A N 1
ATOM 643 C CA . THR A 1 84 ? 9.755 -1.334 1.644 1.00 88.88 84 THR A CA 1
ATOM 644 C C . THR A 1 84 ? 9.721 -0.624 2.990 1.00 88.88 84 THR A C 1
ATOM 646 O O . THR A 1 84 ? 10.163 -1.182 3.997 1.00 88.88 84 THR A O 1
ATOM 649 N N . LYS A 1 85 ? 9.175 0.596 3.034 1.00 92.00 85 LYS A N 1
ATOM 650 C CA . LYS A 1 85 ? 9.030 1.397 4.252 1.00 92.00 85 LYS A CA 1
ATOM 651 C C . LYS A 1 85 ? 7.621 1.972 4.352 1.00 92.00 85 LYS A 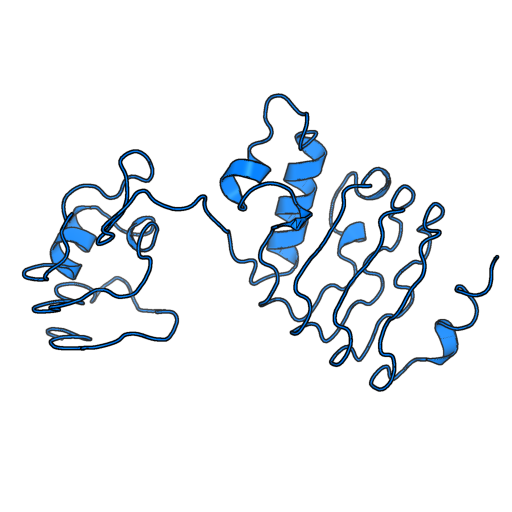C 1
ATOM 653 O O . LYS A 1 85 ? 7.108 2.539 3.397 1.00 92.00 85 LYS A O 1
ATOM 658 N N . LYS A 1 86 ? 7.035 1.949 5.552 1.00 96.06 86 LYS A N 1
ATOM 659 C CA . LYS A 1 86 ? 5.727 2.577 5.813 1.00 96.06 86 LYS A CA 1
ATOM 660 C C . LYS A 1 86 ? 5.689 4.063 5.436 1.00 96.06 86 LYS A C 1
ATOM 662 O O . LYS A 1 86 ? 4.698 4.526 4.898 1.00 96.06 86 LYS A O 1
ATOM 667 N N . ALA A 1 87 ? 6.768 4.806 5.694 1.00 94.81 87 ALA A N 1
ATOM 668 C CA . ALA A 1 87 ? 6.843 6.234 5.366 1.00 94.81 87 ALA A CA 1
ATOM 669 C C . ALA A 1 87 ? 6.788 6.507 3.850 1.00 94.81 87 ALA A C 1
ATOM 671 O O . ALA A 1 87 ? 6.238 7.521 3.427 1.00 94.81 87 ALA A O 1
ATOM 672 N N . GLU A 1 88 ? 7.328 5.589 3.042 1.00 94.75 88 GLU A N 1
ATOM 673 C CA . GLU A 1 88 ? 7.253 5.639 1.577 1.00 94.75 88 GLU A CA 1
ATOM 674 C C . GLU A 1 88 ? 5.806 5.422 1.125 1.00 94.75 88 GLU A C 1
ATOM 676 O O . GLU A 1 88 ? 5.276 6.225 0.361 1.00 94.75 88 GLU A O 1
ATOM 681 N N . LEU A 1 89 ? 5.139 4.410 1.695 1.00 95.94 89 LEU A N 1
ATOM 682 C CA . LEU A 1 89 ? 3.719 4.159 1.457 1.00 95.94 89 LEU A CA 1
ATOM 683 C C . LEU A 1 89 ? 2.860 5.364 1.860 1.00 95.94 89 LEU A C 1
ATOM 685 O O . LEU A 1 89 ? 2.079 5.838 1.048 1.00 95.94 89 LEU A O 1
ATOM 689 N N . ALA A 1 90 ? 3.032 5.904 3.068 1.00 96.75 90 ALA A N 1
ATOM 690 C CA . ALA A 1 90 ? 2.261 7.050 3.554 1.00 96.75 90 ALA A CA 1
ATOM 691 C C . ALA A 1 90 ? 2.423 8.289 2.658 1.00 96.75 90 ALA A C 1
ATOM 693 O O . ALA A 1 90 ? 1.437 8.948 2.335 1.00 96.75 90 ALA A O 1
ATOM 694 N N . THR A 1 91 ? 3.651 8.571 2.207 1.00 94.56 91 THR A N 1
ATOM 695 C CA . THR A 1 91 ? 3.911 9.659 1.249 1.00 94.56 91 THR A CA 1
ATOM 696 C C . THR A 1 91 ? 3.141 9.433 -0.050 1.00 94.56 91 THR A C 1
ATOM 698 O O . THR A 1 91 ? 2.406 10.315 -0.485 1.00 94.56 91 THR A O 1
ATOM 701 N N . ALA A 1 92 ? 3.236 8.228 -0.619 1.00 94.00 92 ALA A N 1
ATOM 702 C CA . ALA A 1 92 ? 2.530 7.884 -1.846 1.00 94.00 92 ALA A CA 1
ATOM 703 C C . ALA A 1 92 ? 1.003 7.983 -1.689 1.00 94.00 92 ALA A C 1
ATOM 705 O O . ALA A 1 92 ? 0.324 8.483 -2.584 1.00 94.00 92 ALA A O 1
ATOM 706 N N . MET A 1 93 ? 0.449 7.558 -0.548 1.00 95.25 93 MET A N 1
ATOM 707 C CA . MET A 1 93 ? -0.980 7.706 -0.246 1.00 95.25 93 MET A CA 1
ATOM 708 C C . MET A 1 93 ? -1.396 9.182 -0.174 1.00 95.25 93 MET A C 1
ATOM 710 O O . MET A 1 93 ? -2.425 9.554 -0.740 1.00 95.25 93 MET A O 1
ATOM 714 N N . GLY A 1 94 ? -0.583 10.033 0.457 1.00 94.31 94 GLY A N 1
ATOM 715 C CA . GLY A 1 94 ? -0.804 11.481 0.489 1.00 94.31 94 GLY A CA 1
ATOM 716 C C . GLY A 1 94 ? -0.765 12.117 -0.903 1.00 94.31 94 GLY A C 1
ATOM 717 O O . GLY A 1 94 ? -1.617 12.944 -1.236 1.00 94.31 94 GLY A O 1
ATOM 718 N N . ASP A 1 95 ? 0.163 11.685 -1.754 1.00 92.25 95 ASP A N 1
ATOM 719 C CA . ASP A 1 95 ? 0.235 12.107 -3.154 1.00 92.25 95 ASP A CA 1
ATOM 720 C C . ASP A 1 95 ? -1.002 11.650 -3.938 1.00 92.25 95 ASP A C 1
ATOM 722 O O . ASP A 1 95 ? -1.605 12.444 -4.657 1.00 92.25 95 ASP A O 1
ATOM 726 N N . TYR A 1 96 ? -1.438 10.403 -3.753 1.00 92.50 96 TYR A N 1
ATOM 727 C CA . TYR A 1 96 ? -2.641 9.859 -4.387 1.00 92.50 96 TYR A CA 1
ATOM 728 C C . TYR A 1 96 ? -3.886 10.687 -4.041 1.00 92.50 96 TYR A C 1
ATOM 730 O O . TYR A 1 96 ? -4.644 11.081 -4.932 1.00 92.50 96 TYR A O 1
ATOM 738 N N . VAL A 1 97 ? -4.075 11.002 -2.758 1.00 92.75 97 VAL A N 1
ATOM 739 C CA . VAL A 1 97 ? -5.223 11.787 -2.283 1.00 92.75 97 VAL A CA 1
ATOM 740 C C . VAL A 1 97 ? -5.133 13.242 -2.736 1.00 92.75 97 VAL A C 1
ATOM 742 O O . VAL A 1 97 ? -6.106 13.774 -3.270 1.00 92.75 97 VAL A O 1
ATOM 745 N N . SER A 1 98 ? -3.976 13.890 -2.588 1.00 91.38 98 SER A N 1
ATOM 746 C CA . SER A 1 98 ? -3.796 15.296 -2.987 1.00 91.38 98 SER A CA 1
ATOM 747 C C . SER A 1 98 ? -3.931 15.517 -4.499 1.00 91.38 98 SER A C 1
ATOM 749 O O . SER A 1 98 ? -4.369 16.585 -4.929 1.00 91.38 98 SER A O 1
ATOM 751 N N . GLN A 1 99 ? -3.620 14.502 -5.309 1.00 89.69 99 GLN A N 1
ATOM 752 C CA . GLN A 1 99 ? -3.822 14.512 -6.761 1.00 89.69 99 GLN A CA 1
ATOM 753 C C . GLN A 1 99 ? -5.269 14.194 -7.173 1.00 89.69 99 GLN A C 1
ATOM 755 O O . GLN A 1 99 ? -5.592 14.298 -8.359 1.00 89.69 99 GLN A O 1
ATOM 760 N N . GLY A 1 100 ? -6.142 13.817 -6.230 1.00 87.69 100 GLY A N 1
ATOM 761 C CA . GLY A 1 100 ? -7.536 13.452 -6.491 1.00 87.69 100 GLY A CA 1
ATOM 762 C C . GLY A 1 100 ? -7.694 12.126 -7.240 1.00 87.69 100 GLY A C 1
ATOM 763 O O . GLY A 1 100 ? -8.650 11.953 -7.997 1.00 87.69 100 GLY A O 1
ATOM 764 N N . CYS A 1 101 ? -6.743 11.206 -7.102 1.00 88.00 101 CYS A N 1
ATOM 765 C CA . CYS A 1 101 ? -6.782 9.912 -7.773 1.00 88.00 101 CYS A CA 1
ATOM 766 C C . CYS A 1 101 ? -7.997 9.053 -7.346 1.00 88.00 101 CYS A C 1
ATOM 768 O O . CYS A 1 101 ? -8.429 9.157 -6.200 1.00 88.00 101 CYS A O 1
ATOM 770 N N . PRO A 1 102 ? -8.538 8.188 -8.233 1.00 74.69 102 PRO A N 1
ATOM 771 C CA . PRO A 1 102 ? -8.085 7.931 -9.607 1.00 74.69 102 PRO A CA 1
ATOM 772 C C . PRO A 1 102 ? -8.624 8.931 -10.646 1.00 74.69 102 PRO A C 1
ATOM 774 O O . PRO A 1 102 ? -8.175 8.917 -11.787 1.00 74.69 102 PRO A O 1
ATOM 777 N N . ASN A 1 103 ? -9.573 9.794 -10.275 1.00 80.38 103 ASN A N 1
ATOM 778 C CA . ASN A 1 103 ? -10.314 10.641 -11.222 1.00 80.38 103 ASN A CA 1
ATOM 779 C C . ASN A 1 103 ? -9.667 12.014 -11.478 1.00 80.38 103 ASN A C 1
ATOM 781 O O . ASN A 1 103 ? -10.125 12.777 -12.329 1.00 80.38 103 ASN A O 1
ATOM 785 N N . GLY A 1 104 ? -8.627 12.351 -10.721 1.00 77.12 104 GLY A N 1
ATOM 786 C CA . GLY A 1 104 ? -7.928 13.619 -10.812 1.00 77.12 104 GLY A CA 1
ATOM 787 C C . GLY A 1 104 ? -7.157 13.761 -12.129 1.00 77.12 104 GLY A C 1
ATOM 788 O O . GLY A 1 104 ? -6.519 12.806 -12.578 1.00 77.12 104 GLY A O 1
ATOM 789 N N . PRO A 1 105 ? -7.145 14.959 -12.741 1.00 70.75 105 PRO A N 1
ATOM 790 C CA . PRO A 1 105 ? -6.529 15.187 -14.052 1.00 70.75 105 PRO A CA 1
ATOM 791 C C . PRO A 1 105 ? -5.005 14.976 -14.068 1.00 70.75 105 PRO A C 1
ATOM 793 O O . PRO A 1 105 ? -4.430 14.799 -15.136 1.00 70.75 105 PRO A O 1
ATOM 796 N N . ASN A 1 106 ? -4.359 14.971 -12.896 1.00 73.06 106 ASN A N 1
ATOM 797 C CA . ASN A 1 106 ? -2.912 14.823 -12.726 1.00 73.06 106 ASN A CA 1
ATOM 798 C C . ASN A 1 106 ? -2.550 13.634 -11.822 1.00 73.06 106 ASN A C 1
ATOM 800 O O . ASN A 1 106 ? -1.588 13.719 -11.063 1.00 73.06 106 ASN A O 1
ATOM 804 N N . CYS A 1 107 ? -3.310 12.538 -11.881 1.00 78.81 107 CYS A N 1
ATOM 805 C CA . CYS A 1 107 ? -3.070 11.358 -11.054 1.00 78.81 107 CYS A CA 1
ATOM 806 C C . CYS A 1 107 ? -1.802 10.573 -11.469 1.00 78.81 107 CYS A C 1
ATOM 808 O O . CYS A 1 107 ? -1.871 9.502 -12.076 1.00 78.81 107 CYS A O 1
ATOM 810 N N . GLN A 1 108 ? -0.627 11.102 -11.126 1.00 76.50 108 GLN A N 1
ATOM 811 C CA . GLN A 1 108 ? 0.677 10.484 -11.384 1.00 76.50 108 GLN A CA 1
ATOM 812 C C . GLN A 1 108 ? 0.953 9.308 -10.443 1.00 76.50 108 GLN A C 1
ATOM 814 O O . GLN A 1 108 ? 1.643 8.367 -10.821 1.00 76.50 108 GLN A O 1
ATOM 819 N N . ALA A 1 109 ? 0.375 9.297 -9.239 1.00 73.69 109 ALA A N 1
ATOM 820 C CA . ALA A 1 109 ? 0.554 8.186 -8.302 1.00 73.69 109 ALA A CA 1
ATOM 821 C C . ALA A 1 109 ? 0.127 6.830 -8.908 1.00 73.69 109 ALA A C 1
ATOM 823 O O . ALA A 1 109 ? 0.730 5.800 -8.609 1.00 73.69 109 ALA A O 1
ATOM 824 N N . THR A 1 110 ? -0.860 6.816 -9.816 1.00 72.00 110 THR A N 1
ATOM 825 C CA . THR A 1 110 ? -1.268 5.580 -10.506 1.00 72.00 110 THR A CA 1
ATOM 826 C C . THR A 1 110 ? -0.238 5.076 -11.513 1.00 72.00 110 THR A C 1
ATOM 828 O O . THR A 1 110 ? -0.065 3.868 -11.635 1.00 72.00 110 THR A O 1
ATOM 831 N N . SER A 1 111 ? 0.480 5.950 -12.218 1.00 69.00 111 SER A N 1
ATOM 832 C CA . SER A 1 111 ? 1.528 5.520 -13.152 1.00 69.00 111 SER A CA 1
ATOM 833 C C . SER A 1 111 ? 2.817 5.131 -12.427 1.00 69.00 111 SER A C 1
ATOM 835 O O . SER A 1 111 ? 3.496 4.201 -12.858 1.00 69.00 111 SER A O 1
ATOM 837 N N . VAL A 1 112 ? 3.127 5.792 -11.310 1.00 73.44 112 VAL A N 1
ATOM 838 C CA . VAL A 1 112 ? 4.341 5.540 -10.519 1.00 73.44 112 VAL A CA 1
ATOM 839 C C . VAL A 1 112 ? 4.248 4.240 -9.711 1.00 73.44 112 VAL A C 1
ATOM 841 O O . VAL A 1 112 ? 5.243 3.528 -9.600 1.00 73.44 112 VAL A O 1
ATOM 844 N N . HIS A 1 113 ? 3.073 3.907 -9.160 1.00 79.44 113 HIS A N 1
ATOM 845 C CA . HIS A 1 113 ? 2.932 2.815 -8.183 1.00 79.44 113 HIS A CA 1
ATOM 846 C C . HIS A 1 113 ? 2.147 1.585 -8.667 1.00 79.44 113 HIS A C 1
ATOM 848 O O . HIS A 1 113 ? 1.887 0.670 -7.884 1.00 79.44 113 HIS A O 1
ATOM 854 N N . GLY A 1 114 ? 1.796 1.516 -9.952 1.00 71.06 114 GLY A N 1
ATOM 855 C CA . GLY A 1 114 ? 1.219 0.300 -10.545 1.00 71.06 114 GLY A CA 1
ATOM 856 C C . GLY A 1 114 ? -0.304 0.275 -10.586 1.00 71.06 114 GLY A C 1
ATOM 857 O O . GLY A 1 114 ? -0.926 -0.785 -10.511 1.00 71.06 114 GLY A O 1
ATOM 858 N N . GLY A 1 115 ? -0.910 1.449 -10.733 1.00 80.19 115 GLY A N 1
ATOM 859 C CA . GLY A 1 115 ? -2.333 1.650 -10.966 1.00 80.19 115 GLY A CA 1
ATOM 860 C C . GLY A 1 115 ? -3.080 2.122 -9.725 1.00 80.19 115 GLY A C 1
ATOM 861 O O . GLY A 1 115 ? -2.568 2.897 -8.915 1.00 80.19 115 GLY A O 1
ATOM 862 N N . ALA A 1 116 ? -4.334 1.679 -9.609 1.00 85.94 116 ALA A N 1
ATOM 863 C CA . ALA A 1 116 ? -5.184 1.971 -8.461 1.00 85.94 116 ALA A CA 1
ATOM 864 C C . ALA A 1 116 ? -4.495 1.581 -7.146 1.00 85.94 116 ALA A C 1
ATOM 866 O O . ALA A 1 116 ? -3.769 0.589 -7.089 1.00 85.94 116 ALA A O 1
ATOM 867 N N . ILE A 1 117 ? -4.770 2.336 -6.083 1.00 91.19 117 ILE A N 1
ATOM 868 C CA . ILE A 1 117 ? -4.111 2.173 -4.783 1.00 91.19 117 ILE A CA 1
ATOM 869 C C . ILE A 1 117 ? -4.252 0.763 -4.194 1.00 91.19 117 ILE A C 1
ATOM 871 O O . ILE A 1 117 ? -3.335 0.255 -3.552 1.00 91.19 117 ILE A O 1
ATOM 875 N N . GLY A 1 118 ? -5.356 0.072 -4.489 1.00 90.44 118 GLY A N 1
ATOM 876 C CA . GLY A 1 118 ? -5.559 -1.317 -4.084 1.00 90.44 118 GLY A CA 1
ATOM 877 C C . GLY A 1 118 ? -4.609 -2.333 -4.727 1.00 90.44 118 GLY A C 1
ATOM 878 O O . GLY A 1 118 ? -4.511 -3.442 -4.215 1.00 90.44 118 GLY A O 1
ATOM 879 N N . ASN A 1 119 ? -3.891 -1.974 -5.798 1.00 85.81 119 ASN A N 1
ATOM 880 C CA . ASN A 1 119 ? -2.954 -2.858 -6.508 1.00 85.81 119 ASN A CA 1
ATOM 881 C C . ASN A 1 119 ? -1.484 -2.662 -6.106 1.00 85.81 119 ASN A C 1
ATOM 883 O O . ASN A 1 119 ? -0.610 -3.365 -6.634 1.00 85.81 119 ASN A O 1
ATOM 887 N N . TRP A 1 120 ? -1.215 -1.704 -5.219 1.00 90.88 120 TRP A N 1
ATOM 888 C CA . TRP A 1 120 ? 0.128 -1.361 -4.767 1.00 90.88 120 TRP A CA 1
ATOM 889 C C . TRP A 1 120 ? 0.782 -2.522 -4.020 1.00 90.88 120 TRP A C 1
ATOM 891 O O . TRP A 1 120 ? 0.141 -3.216 -3.227 1.00 90.88 120 TRP A O 1
ATOM 901 N N . ASP A 1 121 ? 2.072 -2.740 -4.277 1.00 89.94 121 ASP A N 1
ATOM 902 C CA . ASP A 1 121 ? 2.808 -3.842 -3.667 1.00 89.94 121 ASP A CA 1
ATOM 903 C C . ASP A 1 121 ? 3.367 -3.436 -2.301 1.00 89.94 121 ASP A C 1
ATOM 905 O O . ASP A 1 121 ? 4.409 -2.787 -2.191 1.00 89.94 121 ASP A O 1
ATOM 909 N N . VAL A 1 122 ? 2.659 -3.851 -1.252 1.00 94.75 122 VAL A N 1
ATOM 910 C CA . VAL A 1 122 ? 3.040 -3.654 0.154 1.00 94.75 122 VAL A CA 1
ATOM 911 C C . VAL A 1 122 ? 3.511 -4.949 0.825 1.00 94.75 122 VAL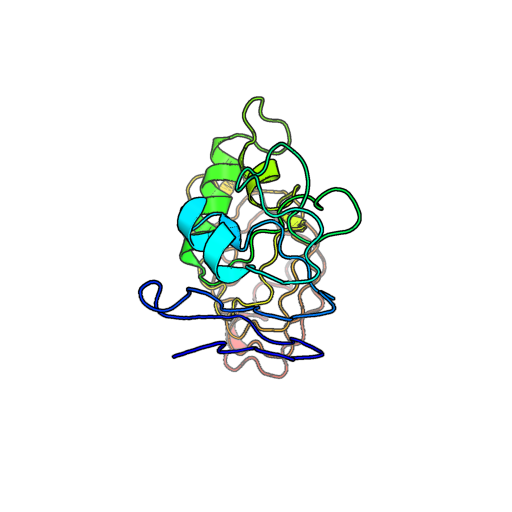 A C 1
ATOM 913 O O . VAL A 1 122 ? 3.686 -4.983 2.042 1.00 94.75 122 VAL A O 1
ATOM 916 N N . SER A 1 123 ? 3.751 -6.014 0.050 1.00 93.69 123 SER A N 1
ATOM 917 C CA . SER A 1 123 ? 4.020 -7.374 0.558 1.00 93.69 123 SER A CA 1
ATOM 918 C C . SER A 1 123 ? 5.275 -7.487 1.433 1.00 93.69 123 SER A C 1
ATOM 920 O O . SER A 1 123 ? 5.446 -8.461 2.169 1.00 93.69 123 SER A O 1
ATOM 922 N N . ARG A 1 124 ? 6.164 -6.488 1.371 1.00 92.06 124 ARG A N 1
ATOM 923 C CA . ARG A 1 124 ? 7.400 -6.406 2.164 1.00 92.06 124 ARG A CA 1
ATOM 924 C C . ARG A 1 124 ? 7.249 -5.634 3.471 1.00 92.06 124 ARG A C 1
ATOM 926 O O . ARG A 1 124 ? 8.175 -5.649 4.282 1.00 92.06 124 ARG A O 1
ATOM 933 N N . LEU A 1 125 ? 6.129 -4.947 3.680 1.00 96.50 125 LEU A N 1
ATOM 934 C CA . LEU A 1 125 ? 5.899 -4.177 4.894 1.00 96.50 125 LEU A CA 1
ATOM 935 C C . LEU A 1 125 ? 5.490 -5.097 6.043 1.00 96.50 125 LEU A C 1
ATOM 937 O O . LEU A 1 125 ? 4.627 -5.961 5.909 1.00 96.50 125 LEU A O 1
ATOM 941 N N . THR A 1 126 ? 6.109 -4.876 7.198 1.00 97.00 126 THR A N 1
ATOM 942 C CA . THR A 1 126 ? 5.770 -5.560 8.451 1.00 97.00 126 THR A CA 1
ATOM 943 C C . THR A 1 126 ? 5.000 -4.648 9.413 1.00 97.00 126 THR A C 1
ATOM 945 O O . THR A 1 126 ? 4.213 -5.134 10.222 1.00 97.00 126 THR A O 1
ATOM 948 N N . ASP A 1 127 ? 5.174 -3.327 9.303 1.00 97.44 127 ASP A N 1
ATOM 949 C CA . ASP A 1 127 ? 4.501 -2.319 10.127 1.00 97.44 127 ASP A CA 1
ATOM 950 C C . ASP A 1 127 ? 3.546 -1.453 9.293 1.00 97.44 127 ASP A C 1
ATOM 952 O O . ASP A 1 127 ? 3.988 -0.679 8.444 1.00 97.44 127 ASP A O 1
ATOM 956 N N . PHE A 1 128 ? 2.251 -1.539 9.598 1.00 98.12 128 PHE A N 1
ATOM 957 C CA . PHE A 1 128 ? 1.187 -0.678 9.066 1.00 98.12 128 PHE A CA 1
ATOM 958 C C . PHE A 1 128 ? 0.647 0.288 10.131 1.00 98.12 128 PHE A C 1
ATOM 960 O O . PHE A 1 128 ? -0.398 0.913 9.945 1.00 98.12 128 PHE A O 1
ATOM 967 N N . SER A 1 129 ? 1.332 0.407 11.273 1.00 96.69 129 SER A N 1
ATOM 968 C CA . SER A 1 129 ? 0.792 1.169 12.393 1.00 96.69 129 SER A CA 1
ATOM 969 C C . SER A 1 129 ? 0.669 2.656 12.058 1.00 96.69 129 SER A C 1
ATOM 971 O O . SER A 1 129 ? 1.628 3.233 11.543 1.00 96.69 129 SER A O 1
ATOM 973 N N . PHE A 1 130 ? -0.445 3.292 12.431 1.00 96.75 130 PHE A N 1
ATOM 974 C CA . PHE A 1 130 ? -0.709 4.727 12.218 1.00 96.75 130 PHE A CA 1
ATOM 975 C C . PHE A 1 130 ? -0.704 5.174 10.743 1.00 96.75 130 PHE A C 1
ATOM 977 O O . PHE A 1 130 ? -0.439 6.339 10.454 1.00 96.75 130 PHE A O 1
ATOM 984 N N . LEU A 1 131 ? -0.932 4.266 9.785 1.00 98.00 131 LEU A N 1
ATOM 985 C CA . LEU A 1 131 ? -0.783 4.586 8.361 1.00 98.00 131 LEU A CA 1
ATOM 986 C C . LEU A 1 131 ? -1.695 5.740 7.911 1.00 98.00 131 LEU A C 1
ATOM 988 O O . LEU A 1 131 ? -1.209 6.663 7.262 1.00 98.00 131 LEU A O 1
ATOM 992 N N . PHE A 1 132 ? -2.975 5.720 8.289 1.00 95.94 132 PHE A N 1
ATOM 993 C CA . PHE A 1 132 ? -3.932 6.770 7.923 1.00 95.94 132 PHE A CA 1
ATOM 994 C C . PHE A 1 132 ? -3.762 8.068 8.722 1.00 95.94 132 PHE A C 1
ATOM 996 O O . PHE A 1 132 ? -4.135 9.126 8.244 1.00 95.94 132 PHE A O 1
ATOM 1003 N N . ASP A 1 133 ? -3.105 8.031 9.877 1.00 94.12 133 ASP A N 1
ATOM 1004 C CA . ASP A 1 133 ? -2.723 9.248 10.609 1.00 94.12 133 ASP A CA 1
ATOM 1005 C C . ASP A 1 133 ? -1.471 9.925 10.001 1.00 94.12 133 ASP A C 1
ATOM 1007 O O . ASP A 1 133 ? -1.134 11.064 10.313 1.00 94.12 133 ASP A O 1
ATOM 1011 N N . SER A 1 134 ? -0.757 9.238 9.097 1.00 94.50 134 SER A N 1
ATOM 1012 C CA . SER A 1 134 ? 0.550 9.679 8.586 1.00 94.50 134 SER A CA 1
ATOM 1013 C C . SER A 1 134 ? 0.493 10.564 7.331 1.00 94.50 134 SER A C 1
ATOM 1015 O O . SER A 1 134 ? 1.552 10.954 6.833 1.00 94.50 134 SER A O 1
ATOM 1017 N N . PHE A 1 135 ? -0.690 10.873 6.788 1.00 94.62 135 PHE A N 1
ATOM 1018 C CA . PHE A 1 135 ? -0.829 11.720 5.597 1.00 94.62 135 PHE A CA 1
ATOM 1019 C C . PHE A 1 135 ? -2.108 12.571 5.614 1.00 94.62 135 PHE A C 1
ATOM 1021 O O . PHE A 1 135 ? -3.131 12.200 6.182 1.00 94.62 135 PHE A O 1
ATOM 1028 N N . SER A 1 136 ? -2.058 13.731 4.955 1.00 92.69 136 SER A N 1
ATOM 1029 C CA . SER A 1 136 ? 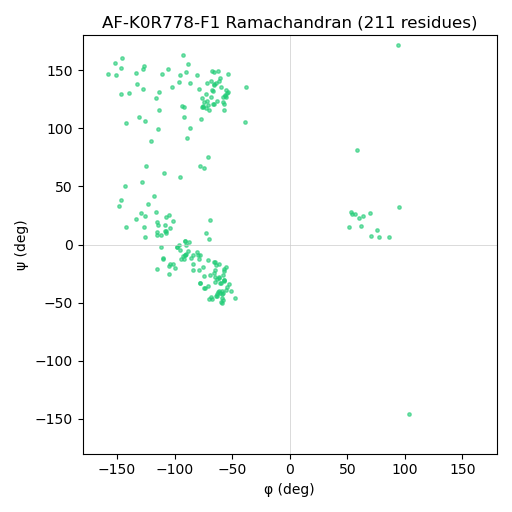-3.199 14.649 4.854 1.00 92.69 136 SER A CA 1
ATOM 1030 C C . SER A 1 136 ? -4.296 14.107 3.930 1.00 92.69 136 SER A C 1
ATOM 1032 O O . SER A 1 136 ? -4.002 13.622 2.839 1.00 92.69 136 SER A O 1
ATOM 1034 N N . GLY A 1 137 ? -5.563 14.266 4.324 1.00 91.81 137 GLY A N 1
ATOM 1035 C CA . GLY A 1 137 ? -6.729 13.848 3.531 1.00 91.81 137 GLY A CA 1
ATOM 1036 C C . GLY A 1 137 ? -7.152 12.388 3.734 1.00 91.81 137 GLY A C 1
ATOM 1037 O O . GLY A 1 137 ? -8.044 11.903 3.038 1.00 91.81 137 GLY A O 1
ATOM 1038 N N . ALA A 1 138 ? -6.533 11.680 4.681 1.00 94.44 138 ALA A N 1
ATOM 1039 C CA . ALA A 1 138 ? -6.917 10.325 5.069 1.00 94.44 138 ALA A CA 1
ATOM 1040 C C . ALA A 1 138 ? -8.350 10.230 5.621 1.00 94.44 138 ALA A C 1
ATOM 1042 O O . ALA A 1 138 ? -9.008 9.202 5.471 1.00 94.44 138 ALA A O 1
ATOM 1043 N N . ASP A 1 139 ? -8.851 11.312 6.214 1.00 94.75 139 ASP A N 1
ATOM 1044 C CA . ASP A 1 139 ? -10.216 11.449 6.719 1.00 94.75 139 ASP A CA 1
ATOM 1045 C C . ASP A 1 139 ? -11.271 11.345 5.610 1.00 94.75 139 ASP A C 1
ATOM 1047 O O . ASP A 1 139 ? -12.364 10.836 5.865 1.00 94.75 139 ASP A O 1
ATOM 1051 N N . ALA A 1 140 ? -10.924 11.757 4.387 1.00 94.75 140 ALA A N 1
ATOM 1052 C CA . ALA A 1 140 ? -11.763 11.679 3.192 1.00 94.75 140 ALA A CA 1
ATOM 1053 C C . ALA A 1 140 ? -11.503 10.433 2.321 1.00 94.75 140 ALA A C 1
ATOM 1055 O O . ALA A 1 140 ? -12.203 10.222 1.327 1.00 94.75 140 ALA A O 1
ATOM 1056 N N . PHE A 1 141 ? -10.508 9.606 2.657 1.00 95.38 141 PHE A N 1
ATOM 1057 C CA . PHE A 1 141 ? -10.141 8.442 1.854 1.00 95.38 141 PHE A CA 1
ATOM 1058 C C . PHE A 1 141 ? -11.181 7.317 1.966 1.00 95.38 141 PHE A C 1
ATOM 1060 O O . PHE A 1 141 ? -11.520 6.876 3.063 1.00 95.38 141 PHE A O 1
ATOM 1067 N N . ASN A 1 142 ? -11.641 6.797 0.824 1.00 95.62 142 ASN A N 1
ATOM 1068 C CA . ASN A 1 142 ? -12.605 5.693 0.774 1.00 95.62 142 ASN A CA 1
ATOM 1069 C C . ASN A 1 142 ? -12.421 4.777 -0.457 1.00 95.62 142 ASN A C 1
ATOM 1071 O O . ASN A 1 142 ? -13.395 4.259 -1.001 1.00 95.62 142 ASN A O 1
ATOM 1075 N N . GLU A 1 143 ? -11.185 4.596 -0.925 1.00 94.44 143 GLU A N 1
ATOM 1076 C CA . GLU A 1 143 ? -10.873 3.705 -2.054 1.00 94.44 143 GLU A CA 1
ATOM 1077 C C . GLU A 1 143 ? -10.564 2.273 -1.575 1.00 94.44 143 GLU A C 1
ATOM 1079 O O . GLU A 1 143 ? -10.042 2.088 -0.469 1.00 94.44 143 GLU A O 1
ATOM 1084 N N . PRO A 1 144 ? -10.873 1.234 -2.375 1.00 94.31 144 PRO A N 1
ATOM 1085 C CA . PRO A 1 144 ? -10.627 -0.150 -1.989 1.00 94.31 144 PRO A CA 1
ATOM 1086 C C . PRO A 1 144 ? -9.124 -0.460 -1.916 1.00 94.31 144 PRO A C 1
ATOM 1088 O O . PRO A 1 144 ? -8.363 -0.176 -2.845 1.00 94.31 144 PRO A O 1
ATOM 1091 N N . ILE A 1 145 ? -8.709 -1.112 -0.827 1.00 94.44 145 ILE A N 1
ATOM 1092 C CA . ILE A 1 145 ? -7.316 -1.493 -0.543 1.00 94.44 145 ILE A CA 1
ATOM 1093 C C . ILE A 1 145 ? -7.187 -3.015 -0.392 1.00 94.44 145 ILE A C 1
ATOM 1095 O O . ILE A 1 145 ? -7.292 -3.572 0.695 1.00 94.44 145 ILE A O 1
ATOM 1099 N N . ASN A 1 146 ? -6.950 -3.708 -1.508 1.00 88.81 146 ASN A N 1
ATOM 1100 C CA . ASN A 1 146 ? -6.822 -5.171 -1.565 1.00 88.81 146 ASN A CA 1
ATOM 1101 C C . ASN A 1 146 ? -5.352 -5.609 -1.489 1.00 88.81 146 ASN A C 1
ATOM 1103 O O . ASN A 1 146 ? -4.812 -6.238 -2.398 1.00 88.81 146 ASN A O 1
ATOM 1107 N N . TRP A 1 147 ? -4.685 -5.213 -0.412 1.00 94.88 147 TRP A N 1
ATOM 1108 C CA . TRP A 1 147 ? -3.253 -5.419 -0.237 1.00 94.88 147 TRP A CA 1
ATOM 1109 C C . TRP A 1 147 ? -2.890 -6.829 0.238 1.00 94.88 147 TRP A C 1
ATOM 1111 O O . TRP A 1 147 ? -3.585 -7.420 1.060 1.00 94.88 147 TRP A O 1
ATOM 1121 N N . ASN A 1 148 ? -1.737 -7.335 -0.216 1.00 93.94 148 ASN A N 1
ATOM 1122 C CA . ASN A 1 148 ? -1.112 -8.511 0.387 1.00 93.94 148 ASN A CA 1
ATOM 1123 C C . ASN A 1 148 ? -0.415 -8.105 1.697 1.00 93.94 148 ASN A C 1
ATOM 1125 O O . ASN A 1 148 ? 0.632 -7.455 1.671 1.00 93.94 148 ASN A O 1
ATOM 1129 N N . THR A 1 149 ? -0.988 -8.517 2.829 1.00 97.12 149 THR A N 1
ATOM 1130 C CA . THR A 1 149 ? -0.496 -8.215 4.182 1.00 97.12 149 THR A CA 1
ATOM 1131 C C . THR A 1 149 ? 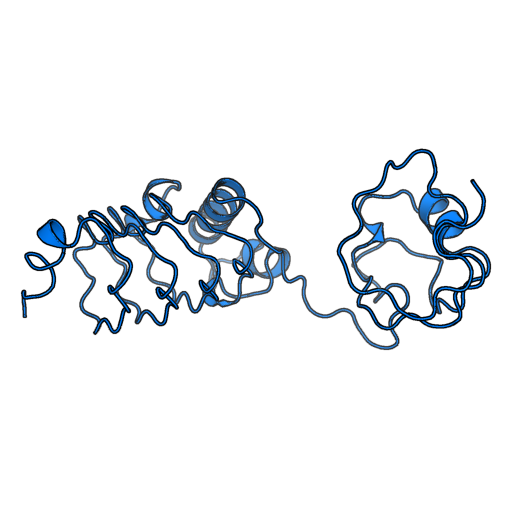0.120 -9.422 4.898 1.00 97.12 149 THR A C 1
ATOM 1133 O O . THR A 1 149 ? 0.330 -9.355 6.104 1.00 97.12 149 THR A O 1
ATOM 1136 N N . GLU A 1 150 ? 0.472 -10.506 4.197 1.00 96.75 150 GLU A N 1
ATOM 1137 C CA . GLU A 1 150 ? 1.013 -11.748 4.797 1.00 96.75 150 GLU A CA 1
ATOM 1138 C C . GLU A 1 150 ? 2.288 -11.543 5.641 1.00 96.75 150 GLU A C 1
ATOM 1140 O O . GLU A 1 150 ? 2.653 -12.390 6.466 1.00 96.75 150 GLU A O 1
ATOM 1145 N N . SER A 1 151 ? 3.014 -10.445 5.417 1.00 95.94 151 SER A N 1
ATOM 1146 C CA . SER A 1 151 ? 4.218 -10.067 6.170 1.00 95.94 151 SER A CA 1
ATOM 1147 C C . SER A 1 151 ? 3.929 -9.184 7.389 1.00 95.94 151 SER A C 1
ATOM 1149 O O . SER A 1 151 ? 4.833 -8.948 8.192 1.00 95.94 151 SER A O 1
ATOM 1151 N N . ALA A 1 152 ? 2.699 -8.690 7.548 1.00 97.75 152 ALA A N 1
ATOM 1152 C CA . ALA A 1 152 ? 2.338 -7.735 8.585 1.00 97.75 152 ALA A CA 1
ATOM 1153 C C . ALA A 1 152 ? 2.446 -8.349 9.989 1.00 97.75 152 ALA A C 1
ATOM 1155 O O . ALA A 1 152 ? 1.914 -9.420 10.274 1.00 97.75 152 ALA A O 1
ATOM 1156 N N . THR A 1 153 ? 3.103 -7.627 10.895 1.00 97.00 153 THR A N 1
ATOM 1157 C CA . THR A 1 153 ? 3.215 -7.976 12.318 1.00 97.00 153 THR A CA 1
ATOM 1158 C C . THR A 1 153 ? 2.524 -6.955 13.222 1.00 97.00 153 THR A C 1
ATOM 1160 O O . THR A 1 153 ? 2.147 -7.303 14.347 1.00 97.00 153 THR A O 1
ATOM 1163 N N . SER A 1 154 ? 2.298 -5.726 12.738 1.00 96.56 154 SER A N 1
ATOM 1164 C CA . SER A 1 154 ? 1.555 -4.674 13.441 1.00 96.56 154 SER A CA 1
ATOM 1165 C C . SER A 1 154 ? 0.635 -3.883 12.505 1.00 96.56 154 SER A C 1
ATOM 1167 O O . SER A 1 154 ? 1.071 -3.369 11.478 1.00 96.56 154 SER A O 1
ATOM 1169 N N . MET A 1 155 ? -0.627 -3.738 12.912 1.00 96.56 155 MET A N 1
ATOM 1170 C CA . MET A 1 155 ? -1.681 -2.913 12.301 1.00 96.56 155 MET A CA 1
ATOM 1171 C C . MET A 1 155 ? -2.304 -1.948 13.332 1.00 96.56 155 MET A C 1
ATOM 1173 O O . MET A 1 155 ? -3.458 -1.533 13.221 1.00 96.56 155 MET A O 1
ATOM 1177 N N . LYS A 1 156 ? -1.556 -1.606 14.390 1.00 94.75 156 LYS A N 1
ATOM 1178 C CA . LYS A 1 156 ? -2.000 -0.685 15.448 1.00 94.75 156 LYS A CA 1
ATOM 1179 C C . LYS A 1 156 ? -2.437 0.655 14.856 1.00 94.75 156 LYS A C 1
ATOM 1181 O O . LYS A 1 156 ? -1.645 1.293 14.173 1.00 94.75 156 LYS A O 1
ATOM 1186 N N . LYS A 1 157 ? -3.646 1.126 15.170 1.00 94.81 157 LYS A N 1
ATOM 1187 C CA . LYS A 1 157 ? -4.146 2.439 14.720 1.00 94.81 157 LYS A CA 1
ATOM 1188 C C . LYS A 1 157 ? -4.067 2.633 13.198 1.00 94.81 157 LYS A C 1
ATOM 1190 O O . LYS A 1 157 ? -3.910 3.752 12.729 1.00 94.81 157 LYS A O 1
ATOM 1195 N N . MET A 1 158 ? -4.106 1.550 12.412 1.00 96.88 158 MET A N 1
ATOM 1196 C CA . MET A 1 158 ? -3.898 1.628 10.961 1.00 96.88 158 MET A CA 1
ATOM 1197 C C . MET A 1 158 ? -4.902 2.570 10.285 1.00 96.88 158 MET A C 1
ATOM 1199 O O . MET A 1 158 ? -4.476 3.367 9.458 1.00 96.88 158 MET A O 1
ATOM 1203 N N . PHE A 1 159 ? -6.177 2.516 10.685 1.00 96.50 159 PHE A N 1
ATOM 1204 C CA . PHE A 1 159 ? -7.282 3.355 10.204 1.00 96.50 159 PHE A CA 1
ATOM 1205 C C . PHE A 1 159 ? -7.734 4.390 11.242 1.00 96.50 159 PHE A C 1
ATOM 1207 O O . PHE A 1 159 ? -8.885 4.829 11.215 1.00 96.50 159 PHE A O 1
ATOM 1214 N N . GLU A 1 160 ? -6.868 4.773 12.185 1.00 94.19 160 GLU A N 1
ATOM 1215 C CA . GLU A 1 160 ? -7.220 5.825 13.139 1.00 94.19 160 GLU A CA 1
ATOM 1216 C C . GLU A 1 160 ? -7.573 7.118 12.389 1.00 94.19 160 GLU A C 1
ATOM 1218 O O . GLU A 1 160 ? -6.822 7.565 11.526 1.00 94.19 160 GLU A O 1
ATOM 1223 N N . GLY A 1 161 ? -8.744 7.687 12.683 1.00 92.19 161 GLY A N 1
ATOM 1224 C CA . GLY A 1 161 ? -9.212 8.927 12.056 1.00 92.19 161 GLY A CA 1
ATOM 1225 C C . GLY A 1 161 ? -9.607 8.821 10.576 1.00 92.19 161 GLY A C 1
ATOM 1226 O O . GLY A 1 161 ? -9.929 9.845 9.975 1.00 92.19 161 GLY A O 1
ATOM 1227 N N . ALA A 1 162 ? -9.646 7.624 9.979 1.00 95.56 162 ALA A N 1
ATOM 1228 C CA . ALA A 1 162 ? -10.100 7.411 8.599 1.00 95.56 162 ALA A CA 1
ATOM 1229 C C . ALA A 1 162 ? -11.636 7.527 8.490 1.00 95.56 162 ALA A C 1
ATOM 1231 O O . ALA A 1 162 ? -12.341 6.546 8.250 1.00 95.56 162 ALA A O 1
ATOM 1232 N N . THR A 1 163 ? -12.177 8.725 8.738 1.00 96.12 163 THR A N 1
ATOM 1233 C CA . THR A 1 163 ? -13.607 8.926 9.028 1.00 96.12 163 THR A CA 1
ATOM 1234 C C . THR A 1 163 ? -14.546 8.484 7.908 1.00 96.12 163 THR A C 1
ATOM 1236 O O . THR A 1 163 ? -15.636 8.003 8.204 1.00 96.12 163 THR A O 1
ATOM 1239 N N . ALA A 1 164 ? -14.135 8.610 6.643 1.00 97.12 164 ALA A N 1
ATOM 1240 C CA . ALA A 1 164 ? -14.936 8.237 5.479 1.00 97.12 164 ALA A CA 1
ATOM 1241 C C . ALA A 1 164 ? -14.733 6.785 5.012 1.00 97.12 164 ALA A C 1
ATOM 1243 O O . ALA A 1 164 ? -15.469 6.333 4.131 1.00 97.12 164 ALA A O 1
ATOM 1244 N N . PHE A 1 165 ? -13.755 6.058 5.559 1.00 97.06 165 PHE A N 1
ATOM 1245 C CA . PHE A 1 165 ? -13.393 4.737 5.057 1.00 97.06 165 PHE A CA 1
ATOM 1246 C C . PHE A 1 165 ? -14.470 3.695 5.385 1.00 97.06 165 PHE A C 1
ATOM 1248 O O . PHE A 1 165 ? -14.771 3.431 6.547 1.00 97.06 165 PHE A O 1
ATOM 1255 N N . ASN A 1 166 ? -15.033 3.072 4.350 1.00 96.56 166 ASN A N 1
ATOM 1256 C CA . ASN A 1 166 ? -16.069 2.045 4.463 1.00 96.56 166 ASN A CA 1
ATOM 1257 C C . ASN A 1 166 ? -15.953 0.990 3.348 1.00 96.56 166 ASN A C 1
ATOM 1259 O O . ASN A 1 166 ? -16.954 0.544 2.786 1.00 96.56 166 ASN A O 1
ATOM 1263 N N . GLN A 1 167 ? -14.723 0.619 2.987 1.00 96.81 167 GLN A N 1
ATOM 1264 C CA . GLN A 1 167 ? -14.467 -0.423 1.991 1.00 96.81 167 GLN A CA 1
ATOM 1265 C C . GLN A 1 167 ? -14.233 -1.778 2.663 1.00 96.81 167 GLN A C 1
ATOM 1267 O O . GLN A 1 167 ? -13.669 -1.823 3.760 1.00 96.81 167 GLN A O 1
ATOM 1272 N N . PRO A 1 168 ? -14.657 -2.892 2.036 1.00 95.06 168 PRO A N 1
ATOM 1273 C CA . PRO A 1 168 ? -14.407 -4.223 2.575 1.00 95.06 168 PRO A CA 1
ATOM 1274 C C . PRO A 1 168 ? -12.901 -4.489 2.688 1.00 95.06 168 PRO A C 1
ATOM 1276 O O . PRO A 1 168 ? -12.120 -4.076 1.830 1.00 95.06 168 PRO A O 1
ATOM 1279 N N . LEU A 1 169 ? -12.504 -5.204 3.744 1.00 93.81 169 LEU A N 1
ATOM 1280 C CA . LEU A 1 169 ? -11.109 -5.530 4.035 1.00 93.81 169 LEU A CA 1
ATOM 1281 C C . LEU A 1 169 ? -10.883 -7.041 3.981 1.00 93.81 169 LEU A C 1
ATOM 1283 O O . LEU A 1 169 ? -11.538 -7.802 4.690 1.00 93.81 169 LEU A O 1
ATOM 1287 N N . SER A 1 170 ? -9.911 -7.460 3.172 1.00 92.50 170 SER A N 1
ATOM 1288 C CA . SER A 1 170 ? -9.490 -8.858 3.032 1.00 92.50 170 SER A CA 1
ATOM 1289 C C . SER A 1 170 ? -7.990 -8.983 3.300 1.00 92.50 170 SER A C 1
ATOM 1291 O O . SER A 1 170 ? -7.205 -9.244 2.391 1.00 92.50 170 SER A O 1
ATOM 1293 N N . PHE A 1 171 ? -7.592 -8.748 4.549 1.00 95.62 171 PHE A N 1
ATOM 1294 C CA . PHE A 1 171 ? -6.197 -8.810 4.983 1.00 95.62 171 PHE A CA 1
ATOM 1295 C C . PHE A 1 171 ? -5.851 -10.162 5.599 1.00 95.62 171 PHE A C 1
ATOM 1297 O O . PHE A 1 171 ? -6.624 -10.710 6.384 1.00 95.62 171 PHE A O 1
ATOM 1304 N N . ASP A 1 172 ? -4.655 -10.662 5.287 1.00 95.81 172 ASP A N 1
ATOM 1305 C CA . ASP A 1 172 ? -4.035 -11.731 6.066 1.00 95.81 172 ASP A CA 1
ATOM 1306 C C . ASP A 1 172 ? -3.486 -11.124 7.361 1.00 95.81 172 ASP A C 1
ATOM 1308 O O . ASP A 1 172 ? -2.631 -10.230 7.336 1.00 95.81 172 ASP A O 1
ATOM 1312 N N . THR A 1 173 ? -4.010 -11.596 8.491 1.00 95.75 173 THR A N 1
ATOM 1313 C CA . THR A 1 173 ? -3.611 -11.155 9.827 1.00 95.75 173 THR A CA 1
ATOM 1314 C C . THR A 1 173 ? -2.958 -12.256 10.660 1.00 95.75 173 THR A C 1
ATOM 1316 O O . THR A 1 173 ? -2.720 -12.057 11.852 1.00 95.75 173 THR A O 1
ATOM 1319 N N . ALA A 1 174 ? -2.608 -13.397 10.059 1.00 95.88 174 ALA A N 1
ATOM 1320 C CA . ALA A 1 174 ? -2.119 -14.571 10.779 1.00 95.88 174 ALA A CA 1
ATOM 1321 C C . ALA A 1 174 ? -0.817 -14.301 11.555 1.00 95.88 174 ALA A C 1
ATOM 1323 O O . ALA A 1 174 ? -0.573 -14.920 12.587 1.00 95.88 174 ALA A O 1
ATOM 1324 N N . LYS A 1 175 ? 0.023 -13.360 11.100 1.00 96.56 175 LYS A N 1
ATOM 1325 C CA . LYS A 1 175 ? 1.268 -12.954 11.790 1.00 96.56 175 LYS A CA 1
ATOM 1326 C C . LYS A 1 175 ? 1.126 -11.686 12.637 1.00 96.56 175 LYS A C 1
ATOM 1328 O O . LYS A 1 175 ? 2.093 -11.269 13.280 1.00 96.56 175 LYS A O 1
ATOM 1333 N N . VAL A 1 176 ? -0.051 -11.063 12.648 1.00 96.44 176 VAL A N 1
ATOM 1334 C CA . VAL A 1 176 ? -0.264 -9.788 13.330 1.00 96.44 176 VAL A CA 1
ATOM 1335 C C . VAL A 1 176 ? -0.354 -10.012 14.835 1.00 96.44 176 VAL A C 1
ATOM 1337 O O . VAL A 1 176 ? -1.162 -10.788 15.337 1.00 96.44 176 VAL A O 1
ATOM 1340 N N . THR A 1 177 ? 0.476 -9.280 15.571 1.00 95.19 177 THR A N 1
ATOM 1341 C CA . THR A 1 177 ? 0.560 -9.357 17.039 1.00 95.19 177 THR A CA 1
ATOM 1342 C C . THR A 1 177 ? -0.114 -8.176 17.738 1.00 95.19 177 THR A C 1
ATOM 1344 O O . THR A 1 177 ? -0.428 -8.248 18.932 1.00 95.19 177 THR A O 1
ATOM 1347 N N . SER A 1 178 ? -0.365 -7.092 16.994 1.00 92.12 178 SER A N 1
ATOM 1348 C CA . SER A 1 178 ? -0.990 -5.860 17.471 1.00 92.12 178 SER A CA 1
ATOM 1349 C C . SER A 1 178 ? -1.852 -5.217 16.386 1.00 92.12 178 SER A C 1
ATOM 1351 O O . SER A 1 178 ? -1.394 -4.971 15.280 1.00 92.12 178 SER A O 1
ATOM 1353 N N . MET A 1 179 ? -3.083 -4.884 16.737 1.00 92.62 179 MET A N 1
ATOM 1354 C CA . MET A 1 179 ? -4.078 -4.130 15.964 1.00 92.62 179 MET A CA 1
ATOM 1355 C C . MET A 1 179 ? -4.726 -3.036 16.867 1.00 92.62 179 MET A C 1
ATOM 1357 O O . MET A 1 179 ? -5.867 -2.637 16.664 1.00 92.62 179 MET A O 1
ATOM 1361 N N . GLN A 1 180 ? -4.059 -2.612 17.959 1.00 90.12 180 GLN A N 1
ATOM 1362 C CA . GLN A 1 180 ? -4.696 -1.790 19.008 1.00 90.12 180 GLN A CA 1
ATOM 1363 C C . GLN A 1 180 ? -5.307 -0.537 18.388 1.00 90.12 180 GLN A C 1
ATOM 1365 O O . GLN A 1 180 ? -4.622 0.119 17.604 1.00 90.12 180 GLN A O 1
ATOM 1370 N N . TYR A 1 181 ? -6.553 -0.204 18.737 1.00 91.25 181 TYR A N 1
ATOM 1371 C CA . TYR A 1 181 ? -7.251 0.978 18.217 1.00 91.25 181 TYR A CA 1
ATOM 1372 C C . TYR A 1 181 ? -7.265 1.070 16.675 1.00 91.25 181 TYR A C 1
ATOM 1374 O O . TYR A 1 181 ? -7.278 2.168 16.128 1.00 91.25 181 TYR A O 1
ATOM 1382 N N . MET A 1 182 ? -7.216 -0.063 15.956 1.00 92.44 182 MET A N 1
ATOM 1383 C CA . MET A 1 182 ? -7.074 -0.101 14.491 1.00 92.44 182 MET A CA 1
ATOM 1384 C C . MET A 1 182 ? -8.110 0.751 13.754 1.00 92.44 182 MET A C 1
ATOM 1386 O O . MET A 1 182 ? -7.744 1.347 12.751 1.00 92.44 182 MET A O 1
ATOM 1390 N N . PHE A 1 183 ? -9.337 0.848 14.274 1.00 93.50 183 PHE A N 1
ATOM 1391 C CA . PHE A 1 183 ? -10.447 1.615 13.694 1.00 93.50 183 PHE A CA 1
ATOM 1392 C C . PHE A 1 183 ? -10.904 2.790 14.576 1.00 93.50 183 PHE A C 1
ATOM 1394 O O . PHE A 1 183 ? -12.014 3.294 14.413 1.00 93.50 183 PHE A O 1
ATOM 1401 N N . GLN A 1 184 ? -10.073 3.244 15.521 1.00 92.38 184 GLN A N 1
ATOM 1402 C CA . GLN A 1 184 ? -10.430 4.351 16.412 1.00 92.38 184 GLN A CA 1
ATOM 1403 C C . GLN A 1 184 ? -10.785 5.607 15.597 1.00 92.38 184 GLN A C 1
ATOM 1405 O O . GLN A 1 184 ? -9.947 6.173 14.903 1.00 92.38 184 GLN A O 1
ATOM 1410 N N . GLY A 1 185 ? -12.037 6.057 15.677 1.00 91.50 185 GLY A N 1
ATOM 1411 C CA . GLY A 1 185 ? -12.509 7.224 14.924 1.00 91.50 185 GLY A CA 1
ATOM 1412 C C . GLY A 1 185 ? -12.797 6.982 13.433 1.00 91.50 185 GLY A C 1
ATOM 1413 O O . GLY A 1 185 ? -13.125 7.942 12.739 1.00 91.50 185 GLY A O 1
ATOM 1414 N N . A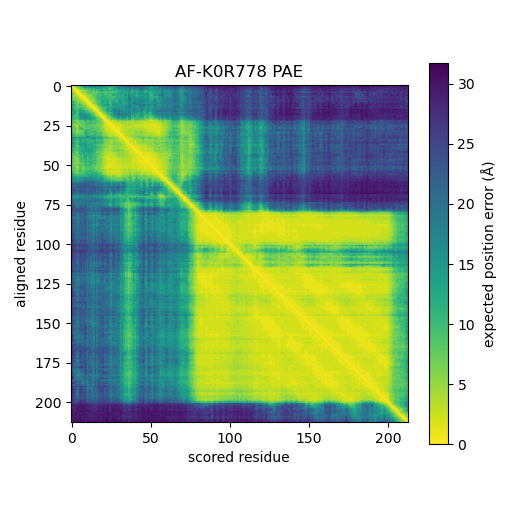LA A 1 186 ? -12.743 5.742 12.932 1.00 93.94 186 ALA A N 1
ATOM 1415 C CA . ALA A 1 186 ? -13.194 5.380 11.581 1.00 93.94 186 ALA A CA 1
ATOM 1416 C C . ALA A 1 186 ? -14.733 5.271 11.530 1.00 93.94 186 ALA A C 1
ATOM 1418 O O . ALA A 1 186 ? -15.307 4.189 11.423 1.00 93.94 186 ALA A O 1
ATOM 1419 N N . THR A 1 187 ? -15.418 6.404 11.684 1.00 94.25 187 THR A N 1
ATOM 1420 C CA . THR A 1 187 ? -16.859 6.465 11.992 1.00 94.25 187 THR A CA 1
ATOM 1421 C C . THR A 1 187 ? -17.788 5.931 10.902 1.00 94.25 187 THR A C 1
ATOM 1423 O O . THR A 1 187 ? -18.908 5.536 11.225 1.00 94.25 187 THR A O 1
ATOM 1426 N N . ALA A 1 188 ? -17.368 5.912 9.634 1.00 95.88 188 ALA A N 1
ATOM 1427 C CA . ALA A 1 188 ? -18.163 5.352 8.541 1.00 95.88 188 ALA A CA 1
ATOM 1428 C C . ALA A 1 188 ? -17.994 3.834 8.357 1.00 95.88 188 ALA A C 1
ATOM 1430 O O . ALA A 1 188 ? -18.765 3.242 7.598 1.00 95.88 188 ALA A O 1
ATOM 1431 N N . PHE A 1 189 ? -17.005 3.206 9.001 1.00 95.62 189 PHE A N 1
ATOM 1432 C CA . PHE A 1 189 ? -16.677 1.808 8.747 1.00 95.62 189 PHE A CA 1
ATOM 1433 C C . PHE A 1 189 ? -17.774 0.874 9.271 1.00 95.62 189 PHE A C 1
ATOM 1435 O O . PHE A 1 189 ? -18.013 0.782 10.473 1.00 95.62 189 PHE A O 1
ATOM 1442 N N . ASN A 1 190 ? -18.423 0.157 8.357 1.00 92.94 190 ASN A N 1
ATOM 1443 C CA . ASN A 1 190 ? -19.489 -0.798 8.654 1.00 92.94 190 ASN A CA 1
ATOM 1444 C C . ASN A 1 190 ? -19.395 -2.017 7.723 1.00 92.94 190 ASN A C 1
ATOM 1446 O O . ASN A 1 190 ? -20.351 -2.378 7.034 1.00 92.94 190 ASN A O 1
ATOM 1450 N N . GLN A 1 191 ? -18.201 -2.603 7.633 1.00 93.06 191 GLN A N 1
ATOM 1451 C CA . GLN A 1 191 ? -17.948 -3.790 6.819 1.00 93.06 191 GLN A CA 1
ATOM 1452 C C . GLN A 1 191 ? -17.674 -5.002 7.712 1.00 93.06 191 GLN A C 1
ATOM 1454 O O . GLN A 1 191 ? -17.079 -4.853 8.782 1.00 93.06 191 GLN A O 1
ATOM 1459 N N . PRO A 1 192 ? -18.071 -6.213 7.284 1.00 90.81 192 PRO A N 1
ATOM 1460 C CA . PRO A 1 192 ? -17.757 -7.424 8.025 1.00 90.81 192 PRO A CA 1
ATOM 1461 C C . PRO A 1 192 ? -16.239 -7.630 8.115 1.00 90.81 192 PRO A C 1
ATOM 1463 O O . PRO A 1 192 ? -15.513 -7.422 7.141 1.00 90.81 192 PRO A O 1
ATOM 1466 N N . LEU A 1 193 ? -15.773 -8.086 9.280 1.00 89.31 193 LEU A N 1
ATOM 1467 C CA . LEU A 1 193 ? -14.368 -8.396 9.537 1.00 89.31 193 LEU A CA 1
ATOM 1468 C C . LEU A 1 193 ? -14.185 -9.897 9.763 1.00 89.31 193 LEU A C 1
ATOM 1470 O O . LEU A 1 193 ? -14.881 -10.503 10.574 1.00 89.31 193 LEU A O 1
ATOM 1474 N N . SER A 1 194 ? -13.211 -10.481 9.066 1.00 90.12 194 SER A N 1
ATOM 1475 C CA . SER A 1 194 ? -12.835 -11.895 9.188 1.00 90.12 194 SER A CA 1
ATOM 1476 C C . SER A 1 194 ? -11.330 -12.034 9.435 1.00 90.12 194 SER A C 1
ATOM 1478 O O . SER A 1 194 ? -10.624 -12.704 8.684 1.00 90.12 194 SER A O 1
ATOM 1480 N N . PHE A 1 195 ? -10.828 -11.352 10.465 1.00 91.00 195 PHE A N 1
ATOM 1481 C CA . PHE A 1 195 ? -9.409 -11.369 10.827 1.00 91.00 195 PHE A CA 1
ATOM 1482 C C . PHE A 1 195 ? -9.079 -12.537 11.761 1.00 91.00 195 PHE A C 1
ATOM 1484 O O . PHE A 1 195 ? -9.818 -12.819 12.705 1.00 91.00 195 PHE A O 1
ATOM 1491 N N . ASP A 1 196 ? -7.936 -13.181 11.529 1.00 90.75 196 ASP A N 1
ATOM 1492 C CA . ASP A 1 196 ? -7.332 -14.103 12.488 1.00 90.75 196 ASP A CA 1
ATOM 1493 C C . ASP A 1 196 ? -6.690 -13.304 13.632 1.00 90.75 196 ASP A C 1
ATOM 1495 O O . ASP A 1 196 ? -5.780 -12.498 13.412 1.00 90.75 196 ASP A O 1
ATOM 1499 N N . THR A 1 197 ? -7.179 -13.519 14.855 1.00 88.62 197 THR A N 1
ATOM 1500 C CA . THR A 1 197 ? -6.695 -12.852 16.070 1.00 88.62 197 THR A CA 1
ATOM 1501 C C . THR A 1 197 ? -5.892 -13.775 16.988 1.00 88.62 197 THR A C 1
ATOM 1503 O O . THR A 1 197 ? -5.603 -13.387 18.121 1.00 88.62 197 THR A O 1
ATOM 1506 N N . ALA A 1 198 ? -5.532 -14.988 16.553 1.00 90.62 198 ALA A N 1
ATOM 1507 C CA . ALA A 1 198 ? -4.880 -15.988 17.405 1.00 90.62 198 ALA A CA 1
ATOM 1508 C C . ALA A 1 198 ? -3.541 -15.509 17.993 1.00 90.62 198 ALA A C 1
ATOM 1510 O O . ALA A 1 198 ? -3.206 -15.851 19.127 1.00 90.62 198 ALA A O 1
ATOM 1511 N N . ASN A 1 199 ? -2.799 -14.686 17.246 1.00 90.56 199 ASN A N 1
ATOM 1512 C CA . ASN A 1 199 ? -1.500 -14.144 17.657 1.00 90.56 199 ASN A CA 1
ATOM 1513 C C . ASN A 1 199 ? -1.576 -12.735 18.274 1.00 90.56 199 ASN A C 1
ATOM 1515 O O . ASN A 1 199 ? -0.554 -12.186 18.696 1.00 90.56 199 ASN A O 1
ATOM 1519 N N . VAL A 1 200 ? -2.771 -12.140 18.370 1.00 88.38 200 VAL A N 1
ATOM 1520 C CA . VAL A 1 200 ? -2.949 -10.792 18.923 1.00 88.38 200 VAL A CA 1
ATOM 1521 C C . VAL A 1 200 ? -2.819 -10.844 20.444 1.00 88.38 200 VAL A C 1
ATOM 1523 O O . VAL A 1 200 ? -3.602 -11.480 21.140 1.00 88.38 200 VAL A O 1
ATOM 1526 N N . THR A 1 201 ? -1.836 -10.133 20.991 1.00 80.19 201 THR A N 1
ATOM 1527 C CA . THR A 1 201 ? -1.499 -10.214 22.428 1.00 80.19 201 THR A CA 1
ATOM 1528 C C . THR A 1 201 ? -2.354 -9.308 23.322 1.00 80.19 201 THR A C 1
ATOM 1530 O O . THR A 1 201 ? -2.435 -9.525 24.528 1.00 80.19 201 THR A O 1
ATOM 1533 N N . ASN A 1 202 ? -3.049 -8.322 22.742 1.00 66.31 202 ASN A N 1
ATOM 1534 C CA . ASN A 1 202 ? -3.817 -7.298 23.465 1.00 66.31 202 ASN A CA 1
ATOM 1535 C C . ASN A 1 202 ? -5.323 -7.343 23.152 1.00 66.31 202 ASN A C 1
ATOM 1537 O O . ASN A 1 202 ? -5.957 -6.306 22.983 1.00 66.31 202 ASN A O 1
ATOM 1541 N N . VAL A 1 203 ? -5.908 -8.546 23.083 1.00 57.69 203 VAL A N 1
ATOM 1542 C CA . VAL A 1 203 ? -7.311 -8.799 22.670 1.00 57.69 203 VAL A CA 1
ATOM 1543 C C . VAL A 1 203 ? -8.359 -8.019 23.498 1.00 57.69 203 VAL A C 1
ATOM 1545 O O . VAL A 1 203 ? -9.481 -7.809 23.046 1.00 57.69 203 VAL A O 1
ATOM 1548 N N . ARG A 1 204 ? -7.997 -7.535 24.696 1.00 53.25 204 ARG A N 1
ATOM 1549 C CA . ARG A 1 204 ? -8.912 -6.886 25.654 1.00 53.25 204 ARG A CA 1
ATOM 1550 C C . ARG A 1 204 ? -9.534 -5.558 25.187 1.00 53.25 204 ARG A C 1
ATOM 1552 O O . ARG A 1 204 ? -10.522 -5.159 25.786 1.00 53.25 204 ARG A O 1
ATOM 1559 N N . GLU A 1 205 ? -9.020 -4.911 24.138 1.00 53.50 205 GLU A N 1
ATOM 1560 C CA . GLU A 1 205 ? -9.587 -3.655 23.597 1.00 53.50 205 GLU A CA 1
ATOM 1561 C C . GLU A 1 205 ? -10.443 -3.841 22.327 1.00 53.50 205 GLU A C 1
ATOM 1563 O O . GLU A 1 205 ? -11.240 -2.969 22.007 1.00 53.50 205 GLU A O 1
ATOM 1568 N N . TYR A 1 206 ? -10.355 -4.979 21.627 1.00 51.34 206 TYR A N 1
ATOM 1569 C CA . TYR A 1 206 ? -11.039 -5.173 20.331 1.00 51.34 206 TYR A CA 1
ATOM 1570 C C . TYR A 1 206 ? -12.522 -5.469 20.450 1.00 51.34 206 TYR A C 1
ATOM 1572 O O . TYR A 1 206 ? -13.308 -5.114 19.578 1.00 51.34 206 TYR A O 1
ATOM 1580 N N . MET A 1 207 ? -12.914 -6.169 21.512 1.00 49.81 207 MET A N 1
ATOM 1581 C CA . MET A 1 207 ? -14.265 -6.721 21.602 1.00 49.81 207 MET A CA 1
ATOM 1582 C C . MET A 1 207 ? -15.321 -5.688 22.012 1.00 49.81 207 MET A C 1
ATOM 1584 O O . MET A 1 207 ? -16.508 -5.989 21.910 1.00 49.81 207 MET A O 1
ATOM 1588 N N . CYS A 1 208 ? -14.920 -4.479 22.422 1.00 44.41 208 CYS A N 1
ATOM 1589 C CA . CYS A 1 208 ? -15.862 -3.407 22.754 1.00 44.41 208 CYS A CA 1
ATOM 1590 C C . CYS A 1 208 ? -16.339 -2.595 21.538 1.00 44.41 208 CYS A C 1
ATOM 1592 O O . CYS A 1 208 ? -17.409 -2.003 21.628 1.00 44.41 208 CYS A O 1
ATOM 1594 N N . GLU A 1 209 ? -15.609 -2.567 20.415 1.00 49.59 209 GLU A N 1
ATOM 1595 C CA . GLU A 1 209 ? -15.949 -1.678 19.284 1.00 49.59 209 GLU A CA 1
ATOM 1596 C C . GLU A 1 209 ? -16.586 -2.394 18.078 1.00 49.59 209 GLU A C 1
ATOM 1598 O O . GLU A 1 209 ? -17.280 -1.751 17.300 1.00 49.59 209 GLU A O 1
ATOM 1603 N N . VAL A 1 210 ? -16.454 -3.722 17.942 1.00 47.84 210 VAL A N 1
ATOM 1604 C CA . VAL A 1 210 ? -16.982 -4.470 16.771 1.00 47.84 210 VAL A CA 1
ATOM 1605 C C . VAL A 1 210 ? -18.424 -4.995 16.975 1.00 47.84 210 VAL A C 1
ATOM 1607 O O . VAL A 1 210 ? -18.983 -5.633 16.095 1.00 47.84 210 VAL A O 1
ATOM 1610 N N . HIS A 1 211 ? -19.074 -4.702 18.112 1.00 43.12 211 HIS A N 1
ATOM 1611 C CA . HIS A 1 211 ? -20.463 -5.117 18.411 1.00 43.12 211 HIS A CA 1
ATOM 1612 C C . HIS A 1 211 ? -21.512 -3.993 18.312 1.00 43.12 211 HIS A C 1
ATOM 1614 O O . HIS A 1 211 ? -22.566 -4.079 18.940 1.00 43.12 211 HIS A O 1
ATOM 1620 N N . LEU A 1 212 ? -21.274 -2.938 17.529 1.00 38.19 212 LEU A N 1
ATOM 1621 C CA . LEU A 1 212 ? -22.298 -1.917 17.273 1.00 38.19 212 LEU A CA 1
ATOM 1622 C C . LEU A 1 212 ? -22.824 -1.967 15.833 1.00 38.19 212 LEU A C 1
ATOM 1624 O O . LEU A 1 212 ? -22.709 -0.983 15.108 1.00 38.19 212 LEU A O 1
ATOM 1628 N N . GLN A 1 213 ? -23.433 -3.101 15.462 1.00 36.59 213 GLN A N 1
ATOM 1629 C CA . GLN A 1 213 ? -24.811 -3.208 14.936 1.00 36.59 213 GLN A CA 1
ATOM 1630 C C . GLN A 1 213 ? -25.182 -4.659 14.611 1.00 36.59 213 GLN A C 1
ATOM 1632 O O . GLN A 1 213 ? -24.412 -5.331 13.895 1.00 36.59 213 GLN A O 1
#

Foldseek 3Di:
DAAPQAPPQDDDDDDDDDLPPQFNPCAAAEADPDFCFQVLVPDDLVSQLRNQPNYNWPDSGDNDNPPAGTSDPDGDQQDQDADQDLLVLLVLVQLQVVQVPPPRPPRCSQRHHPHDQQSHHDQNDQELACSLVSHPPLLVDAGDHNYACLNHQELALNSANSQQYAYEDDYACVNHQYCHCNCHNVNNHDYDDDYDCVNHPPCVRPPVPNPDD

Mean predicted aligned error: 13.29 Å

Organism: Thalassiosira oceanica (NCBI:txid159749)

Secondary structure (DSSP, 8-state):
---TTTT-S---S-----GGG-TTTTTT-----S--TTTTTTS-HHHHHHHTTTSS-S--S---TTS--SS-SS-PPP---B--SHHHHHHHHHHHHHTTTTTSTT-HHHHHHTSSGGG-B-TT--B-TTTGGGSTTGGG---------TT-SB-TTTTTT-TT---------TT--B-TTTTTT-TT---------TT-TTGGGTTTTTT--

Sequence (213 aa):
MEAMFGGATAFNQPISIDTAKMSYMFYDATAFNQDLCHFGDNFSQKTVTLMFYDSACSNKNEPSSASGPWCAVTTCPPQRHMFTKKAELATAMGDYVSQGCPNGPNCQATSVHGGAIGNWDVSRLTDFSFLFDSFSGADAFNEPINWNTESATSMKKMFEGATAFNQPLSFDTAKVTSMQYMFQGATAFNQPLSFDTANVTNVREYMCEVHLQ

pLDDT: mean 77.07, std 18.5, range [36.59, 98.12]

Radius of gyration: 21.57 Å; Cα contacts (8 Å, |Δi|>4): 431; chains: 1; bounding box: 62×35×52 Å